Protein AF-A0A948X6M8-F1 (afdb_monomer_lite)

pLDDT: mean 88.73, std 13.34, range [37.22, 98.38]

Secondary structure (DSSP, 8-state):
-----EEEEEEEETTS-EEEEEES-HHHHHHHHHTT-S-HHHHHS-EEEEEEEEEEESHHHHHHHHHHHHTS-HHHHHHHHHHHHHHTT--SS--HHHHHHHHHHHHT--HHHHHHHHHHHHHHHHHHHHHT--EEETTTEEEEEEEE--EEEE-TTT--EEEE--EEEEEEEE-HHHHHHHHTPPP----

Structure (mmCIF, N/CA/C/O backbone):
data_AF-A0A948X6M8-F1
#
_entry.id   AF-A0A948X6M8-F1
#
loop_
_atom_site.group_PDB
_atom_site.id
_atom_site.type_symbol
_atom_site.label_atom_id
_atom_site.label_alt_id
_atom_site.label_comp_id
_atom_site.label_asym_id
_atom_site.label_entity_id
_atom_site.label_seq_id
_atom_site.pdbx_PDB_ins_code
_atom_site.Cartn_x
_atom_site.Cartn_y
_atom_site.Cartn_z
_atom_site.occupancy
_atom_site.B_iso_or_equiv
_atom_site.auth_seq_id
_atom_site.auth_comp_id
_atom_site.auth_asym_id
_atom_site.auth_atom_id
_atom_site.pdbx_PDB_model_num
ATOM 1 N N . MET A 1 1 ? 23.988 -3.867 4.978 1.00 42.56 1 MET A N 1
ATOM 2 C CA . MET A 1 1 ? 23.866 -5.126 4.206 1.00 42.56 1 MET A CA 1
ATOM 3 C C . MET A 1 1 ? 23.608 -4.734 2.760 1.00 42.56 1 MET A C 1
ATOM 5 O O . MET A 1 1 ? 22.656 -4.005 2.521 1.00 42.56 1 MET A O 1
ATOM 9 N N . SER A 1 2 ? 24.482 -5.097 1.822 1.00 49.69 2 SER A N 1
ATOM 10 C CA . SER A 1 2 ? 24.316 -4.761 0.403 1.00 49.69 2 SER A CA 1
ATOM 11 C C . SER A 1 2 ? 23.114 -5.511 -0.179 1.00 49.69 2 SER A C 1
ATOM 13 O O . SER A 1 2 ? 23.024 -6.735 -0.089 1.00 49.69 2 SER A O 1
ATOM 15 N N . HIS A 1 3 ? 22.156 -4.782 -0.753 1.00 72.56 3 HIS A N 1
ATOM 16 C CA . HIS A 1 3 ? 21.041 -5.393 -1.470 1.00 72.56 3 HIS A CA 1
ATOM 17 C C . HIS A 1 3 ? 21.562 -5.967 -2.793 1.00 72.56 3 HIS A C 1
ATOM 19 O O . HIS A 1 3 ? 21.984 -5.222 -3.674 1.00 72.56 3 HIS A O 1
ATOM 25 N N . VAL A 1 4 ? 21.561 -7.295 -2.928 1.00 85.12 4 VAL A N 1
ATOM 26 C CA . VAL A 1 4 ? 21.944 -7.961 -4.180 1.00 85.12 4 VAL A CA 1
ATOM 27 C C . VAL A 1 4 ? 20.802 -7.815 -5.182 1.00 85.12 4 VAL A C 1
ATOM 29 O O . VAL A 1 4 ? 19.710 -8.339 -4.956 1.00 85.12 4 VAL A O 1
ATOM 32 N N . LEU A 1 5 ? 21.060 -7.105 -6.280 1.00 90.31 5 LEU A N 1
ATOM 33 C CA . LEU A 1 5 ? 20.103 -6.882 -7.359 1.00 90.31 5 LEU A CA 1
ATOM 34 C C . LEU A 1 5 ? 19.948 -8.147 -8.216 1.00 90.31 5 LEU A C 1
ATOM 36 O O . LEU A 1 5 ? 20.930 -8.723 -8.685 1.00 90.31 5 LEU A O 1
ATOM 40 N N . TRP A 1 6 ? 18.708 -8.575 -8.424 1.00 93.44 6 TRP A N 1
ATOM 41 C CA . TRP A 1 6 ? 18.357 -9.682 -9.305 1.00 93.44 6 TRP A CA 1
ATOM 42 C C . TRP A 1 6 ? 17.912 -9.172 -10.670 1.00 93.44 6 TRP A C 1
ATOM 44 O O . TRP A 1 6 ? 17.319 -8.101 -10.797 1.00 93.44 6 TRP A O 1
ATOM 54 N N . TYR A 1 7 ? 18.163 -9.989 -11.684 1.00 94.31 7 TYR A N 1
ATOM 55 C CA . TYR A 1 7 ? 17.817 -9.760 -13.075 1.00 94.31 7 TYR A CA 1
ATOM 56 C C . TYR A 1 7 ? 16.904 -10.870 -13.573 1.00 94.31 7 TYR A C 1
ATOM 58 O O . TYR A 1 7 ? 17.103 -12.044 -13.254 1.00 94.31 7 TYR A O 1
ATOM 66 N N . LEU A 1 8 ? 15.948 -10.493 -14.412 1.00 95.12 8 LEU A N 1
ATOM 67 C CA . LEU A 1 8 ? 15.248 -11.396 -15.313 1.00 95.12 8 LEU A CA 1
ATOM 68 C C . LEU A 1 8 ? 15.934 -11.338 -16.683 1.00 95.12 8 LEU A C 1
ATOM 70 O O . LEU A 1 8 ? 16.300 -10.257 -17.139 1.00 95.12 8 LEU A O 1
ATOM 74 N N . TYR A 1 9 ? 16.077 -12.478 -17.355 1.00 95.00 9 TYR A N 1
ATOM 75 C CA . TYR A 1 9 ? 16.595 -12.553 -18.719 1.00 95.00 9 TYR A CA 1
ATOM 76 C C . TYR A 1 9 ? 15.807 -13.539 -19.590 1.00 95.00 9 TYR A C 1
ATOM 78 O O . TYR A 1 9 ? 15.193 -14.494 -19.099 1.00 95.00 9 TYR A O 1
ATOM 86 N N . LEU A 1 10 ? 15.838 -13.292 -20.898 1.00 95.56 10 LEU A N 1
ATOM 87 C CA . LEU A 1 10 ? 15.265 -14.133 -21.940 1.00 95.56 10 LEU A CA 1
ATOM 88 C C . LEU A 1 10 ? 16.358 -14.596 -22.896 1.00 95.56 10 LEU A C 1
ATOM 90 O O . LEU A 1 10 ? 17.133 -13.778 -23.389 1.00 95.56 10 LEU A O 1
ATOM 94 N N . LEU A 1 11 ? 16.374 -15.894 -23.184 1.00 95.44 11 LEU A N 1
ATOM 95 C CA . LEU A 1 11 ? 17.222 -16.477 -24.218 1.00 95.44 11 LEU A CA 1
ATOM 96 C C . LEU A 1 11 ? 16.356 -17.012 -25.352 1.00 95.44 11 LEU A C 1
ATOM 98 O O . LEU A 1 11 ? 15.343 -17.660 -25.089 1.00 95.44 11 LEU A O 1
ATOM 102 N N . GLU A 1 12 ? 16.774 -16.770 -26.585 1.00 94.75 12 GLU A N 1
ATOM 103 C CA . GLU A 1 12 ? 16.247 -17.460 -27.756 1.00 94.75 12 GLU A CA 1
ATOM 104 C C . GLU A 1 12 ? 17.042 -18.741 -27.987 1.00 94.75 12 GLU A C 1
ATOM 106 O O . GLU A 1 12 ? 18.274 -18.717 -28.021 1.00 94.75 12 GLU A O 1
ATOM 111 N N . CYS A 1 13 ? 16.332 -19.859 -28.091 1.00 94.44 13 CYS A N 1
ATOM 112 C CA . CYS A 1 13 ? 16.897 -21.183 -28.305 1.00 94.44 13 CYS A CA 1
ATOM 113 C C . CYS A 1 13 ? 16.858 -21.572 -29.789 1.00 94.44 13 CYS A C 1
ATOM 115 O O . CYS A 1 13 ? 16.138 -20.973 -30.584 1.00 94.44 13 CYS A O 1
ATOM 117 N N . SER A 1 14 ? 17.625 -22.597 -30.158 1.00 92.69 14 SER A N 1
ATOM 118 C CA . SER A 1 14 ? 17.778 -23.078 -31.537 1.00 92.69 14 SER A CA 1
ATOM 119 C C . SER A 1 14 ? 16.484 -23.550 -32.209 1.00 92.69 14 SER A C 1
ATOM 121 O O . SER A 1 14 ? 16.396 -23.549 -33.430 1.00 92.69 14 SER A O 1
ATOM 123 N N . ASP A 1 15 ? 15.470 -23.918 -31.428 1.00 92.19 15 ASP A N 1
ATOM 124 C CA . ASP A 1 15 ? 14.122 -24.281 -31.882 1.00 92.19 15 ASP A CA 1
ATOM 125 C C . ASP A 1 15 ? 13.180 -23.064 -32.000 1.00 92.19 15 ASP A C 1
ATOM 127 O O . ASP A 1 15 ? 11.972 -23.202 -32.196 1.00 92.19 15 ASP A O 1
ATOM 131 N N . GLY A 1 16 ? 13.712 -21.854 -31.814 1.00 89.69 16 GLY A N 1
ATOM 132 C CA . GLY A 1 16 ? 12.951 -20.617 -31.739 1.00 89.69 16 GLY A CA 1
ATOM 133 C C . GLY A 1 16 ? 12.146 -20.471 -30.444 1.00 89.69 16 GLY A C 1
ATOM 134 O O . GLY A 1 16 ? 11.338 -19.546 -30.335 1.00 89.69 16 GLY A O 1
ATOM 135 N N . SER A 1 17 ? 12.296 -21.346 -29.448 1.00 92.38 17 SER A N 1
ATOM 136 C CA . SER A 1 17 ? 11.651 -21.151 -28.147 1.00 92.38 17 SER A CA 1
ATOM 137 C C . SER A 1 17 ? 12.312 -20.011 -27.360 1.00 92.38 17 SER A C 1
ATOM 139 O O . SER A 1 17 ? 13.440 -19.597 -27.631 1.00 92.38 17 SER A O 1
ATOM 141 N N . LEU A 1 18 ? 11.581 -19.467 -26.379 1.00 94.44 18 LEU A N 1
ATOM 142 C CA . LEU A 1 18 ? 12.115 -18.473 -25.448 1.00 94.44 18 LEU A CA 1
ATOM 143 C C . LEU A 1 18 ? 12.238 -19.076 -24.052 1.00 94.44 18 LEU A C 1
ATOM 145 O O . LEU A 1 18 ? 11.226 -19.334 -23.389 1.00 94.44 18 LEU A O 1
ATOM 149 N N . TYR A 1 19 ? 13.473 -19.219 -23.582 1.00 94.50 19 TYR A N 1
ATOM 150 C CA . TYR A 1 19 ? 13.763 -19.556 -22.198 1.00 94.50 19 TYR A CA 1
ATOM 151 C C . TYR A 1 19 ? 13.707 -18.300 -21.325 1.00 94.50 19 TYR A C 1
ATOM 153 O O . TYR A 1 19 ? 14.280 -17.267 -21.661 1.00 94.50 19 TYR A O 1
ATOM 161 N N . THR A 1 20 ? 13.041 -18.395 -20.175 1.00 95.56 20 THR A N 1
ATOM 162 C CA . THR A 1 20 ? 12.952 -17.318 -19.179 1.00 95.56 20 THR A CA 1
ATOM 163 C C . THR A 1 20 ? 13.641 -17.763 -17.901 1.00 95.56 20 THR A C 1
ATOM 165 O O . THR A 1 20 ? 13.307 -18.824 -17.371 1.00 95.56 20 THR A O 1
ATOM 168 N N . GLY A 1 21 ? 14.571 -16.953 -17.398 1.00 94.62 21 GLY A N 1
ATOM 169 C CA . GLY A 1 21 ? 15.265 -17.230 -16.147 1.00 94.62 21 GLY A CA 1
ATOM 170 C C . GLY A 1 21 ? 15.588 -15.974 -15.351 1.00 94.62 21 GLY A C 1
ATOM 171 O O . GLY A 1 21 ? 15.457 -14.851 -15.835 1.00 94.62 21 GLY A O 1
ATOM 172 N N . VAL A 1 22 ? 16.039 -16.191 -14.117 1.00 95.56 22 VAL A N 1
ATOM 173 C CA . VAL A 1 22 ? 16.499 -15.138 -13.208 1.00 95.56 22 VAL A CA 1
ATOM 174 C C . VAL A 1 22 ? 17.901 -15.435 -12.689 1.00 95.56 22 VAL A C 1
ATOM 176 O O . VAL A 1 22 ? 18.309 -16.595 -12.610 1.00 95.56 22 VAL A O 1
ATOM 179 N N . THR A 1 23 ? 18.668 -14.395 -12.381 1.00 95.69 23 THR A N 1
ATOM 180 C CA . THR A 1 23 ? 20.044 -14.502 -11.869 1.00 95.69 23 THR A CA 1
ATOM 181 C C . THR A 1 23 ? 20.477 -13.174 -11.255 1.00 95.69 23 THR A C 1
ATOM 183 O O . THR A 1 23 ? 19.909 -12.134 -11.560 1.00 95.69 23 THR A O 1
ATOM 186 N N . THR A 1 24 ? 21.501 -13.187 -10.412 1.00 95.12 24 THR A N 1
ATOM 187 C CA . THR A 1 24 ? 22.183 -11.967 -9.945 1.00 95.12 24 THR A CA 1
ATOM 188 C C . THR A 1 24 ? 23.272 -11.505 -10.915 1.00 95.12 24 THR A C 1
ATOM 190 O O . THR A 1 24 ? 23.744 -10.381 -10.825 1.00 95.12 24 THR A O 1
ATOM 193 N N . ASP A 1 25 ? 23.673 -12.377 -11.844 1.00 94.94 25 ASP A N 1
ATOM 194 C CA . ASP A 1 25 ? 24.698 -12.122 -12.856 1.00 94.94 25 ASP A CA 1
ATOM 195 C C . ASP A 1 25 ? 24.287 -12.797 -14.172 1.00 94.94 25 ASP A C 1
ATOM 197 O O . ASP A 1 25 ? 24.274 -14.033 -14.284 1.00 94.94 25 ASP A O 1
ATOM 201 N N . VAL A 1 26 ? 23.885 -11.976 -15.147 1.00 95.31 26 VAL A N 1
ATOM 202 C CA . VAL A 1 26 ? 23.419 -12.421 -16.469 1.00 95.31 26 VAL A CA 1
ATOM 203 C C . VAL A 1 26 ? 24.584 -12.924 -17.318 1.00 95.31 26 VAL A C 1
ATOM 205 O O . VAL A 1 26 ? 24.450 -13.960 -17.965 1.00 95.31 26 VAL A O 1
ATOM 208 N N . ALA A 1 27 ? 25.743 -12.265 -17.268 1.00 94.12 27 ALA A N 1
ATOM 209 C CA . ALA A 1 27 ? 26.909 -12.619 -18.074 1.00 94.12 27 ALA A CA 1
ATOM 210 C C . ALA A 1 27 ? 27.510 -13.967 -17.652 1.00 94.12 27 ALA A C 1
ATOM 212 O O . ALA A 1 27 ? 27.841 -14.806 -18.494 1.00 94.12 27 ALA A O 1
ATOM 213 N N . ARG A 1 28 ? 27.616 -14.222 -16.342 1.00 96.44 28 ARG A N 1
ATOM 214 C CA . ARG A 1 28 ? 27.974 -15.547 -15.819 1.00 96.44 28 ARG A CA 1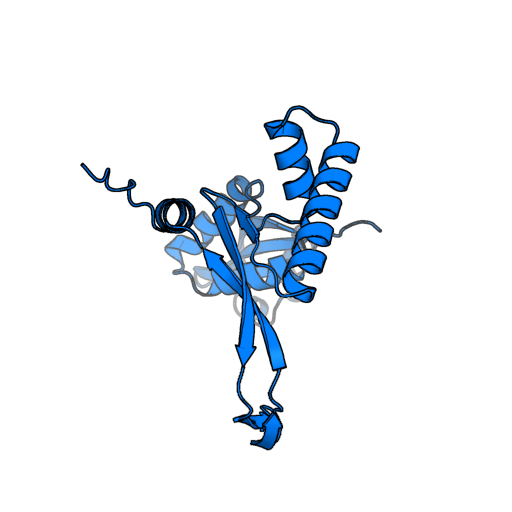
ATOM 215 C C . ARG A 1 28 ? 26.955 -16.590 -16.255 1.00 96.44 28 ARG A C 1
ATOM 217 O O . ARG A 1 28 ? 27.344 -17.635 -16.772 1.00 96.44 28 ARG A O 1
ATOM 224 N N . ARG A 1 29 ? 25.659 -16.307 -16.084 1.00 96.75 29 ARG A N 1
ATOM 225 C CA . ARG A 1 29 ? 24.616 -17.293 -16.384 1.00 96.75 29 ARG A CA 1
ATOM 226 C C . ARG A 1 29 ? 24.542 -17.629 -17.875 1.00 96.75 29 ARG A C 1
ATOM 228 O O . ARG A 1 29 ? 24.311 -18.782 -18.222 1.00 96.75 29 ARG A O 1
ATOM 235 N N . TRP A 1 30 ? 24.795 -16.656 -18.746 1.00 95.06 30 TRP A N 1
ATOM 236 C CA . TRP A 1 30 ? 24.931 -16.852 -20.188 1.00 95.06 30 TRP A CA 1
ATOM 237 C C . TRP A 1 30 ? 26.059 -17.838 -20.533 1.00 95.06 30 TRP A C 1
ATOM 239 O O . TRP A 1 30 ? 25.811 -18.831 -21.212 1.00 95.06 30 TRP A O 1
ATOM 249 N N . ARG A 1 31 ? 27.267 -17.652 -19.979 1.00 94.75 31 ARG A N 1
ATOM 250 C CA . ARG A 1 31 ? 28.403 -18.580 -20.174 1.00 94.75 31 ARG A CA 1
ATOM 251 C C . ARG A 1 31 ? 28.116 -19.999 -19.672 1.00 94.75 31 ARG A C 1
ATOM 253 O O . ARG A 1 31 ? 28.528 -20.980 -20.290 1.00 94.75 31 ARG A O 1
ATOM 260 N N . GLU A 1 32 ? 27.399 -20.128 -18.559 1.00 94.88 32 GLU A N 1
ATOM 261 C CA . GLU A 1 32 ? 26.972 -21.437 -18.047 1.00 94.88 32 GLU A CA 1
ATOM 262 C C . GLU A 1 32 ? 26.036 -22.152 -19.028 1.00 94.88 32 GLU A C 1
ATOM 264 O O . GLU A 1 32 ? 26.188 -23.351 -19.249 1.00 94.88 32 GLU A O 1
ATOM 269 N N . HIS A 1 33 ? 25.101 -21.432 -19.655 1.00 94.06 33 HIS A N 1
ATOM 270 C CA . HIS A 1 33 ? 24.250 -22.004 -20.700 1.00 94.06 33 HIS A CA 1
ATOM 271 C C . HIS A 1 33 ? 25.053 -22.438 -21.930 1.00 94.06 33 HIS A C 1
ATOM 273 O O . HIS A 1 33 ? 24.861 -23.562 -22.386 1.00 94.06 33 HIS A O 1
ATOM 279 N N . LEU A 1 34 ? 25.992 -21.612 -22.403 1.00 90.56 34 LEU A N 1
ATOM 280 C CA . LEU A 1 34 ? 26.843 -21.935 -23.558 1.00 90.56 34 LEU A CA 1
ATOM 281 C C . LEU A 1 34 ? 27.744 -23.157 -23.332 1.00 90.56 34 LEU A C 1
ATOM 283 O O . LEU A 1 34 ? 28.017 -23.907 -24.260 1.00 90.56 34 LEU A O 1
ATOM 287 N N . SER A 1 35 ? 28.182 -23.387 -22.094 1.00 92.06 35 SER A N 1
ATOM 288 C CA . SER A 1 35 ? 29.020 -24.539 -21.723 1.00 92.06 35 SER A CA 1
ATOM 289 C C . SER A 1 35 ? 28.226 -25.809 -21.387 1.00 92.06 35 SER A C 1
ATOM 291 O O . SER A 1 35 ? 28.794 -26.770 -20.868 1.00 92.06 35 SER A O 1
ATOM 293 N N . GLY A 1 36 ? 26.904 -25.820 -21.605 1.00 88.25 36 GLY A N 1
ATOM 294 C CA . GLY A 1 36 ? 26.044 -26.961 -21.276 1.00 88.25 36 GLY A CA 1
ATOM 295 C C . GLY A 1 36 ? 25.813 -27.166 -19.772 1.00 88.25 36 GLY A C 1
ATOM 296 O O . GLY A 1 36 ? 25.193 -28.147 -19.373 1.00 88.25 36 GLY A O 1
ATOM 297 N N . LYS A 1 37 ? 26.248 -26.231 -18.917 1.00 91.38 37 LYS A N 1
ATOM 298 C CA . LYS A 1 37 ? 25.999 -26.210 -17.457 1.00 91.38 37 LYS A CA 1
ATOM 299 C C . LYS A 1 37 ? 24.770 -25.358 -17.090 1.00 91.38 37 LYS A C 1
ATOM 301 O O . LYS A 1 37 ? 24.546 -24.985 -15.936 1.00 91.38 37 LYS A O 1
ATOM 306 N N . GLY A 1 38 ? 23.971 -25.030 -18.102 1.00 89.00 38 GLY A N 1
ATOM 307 C CA . GLY A 1 38 ? 22.748 -24.248 -18.024 1.00 89.00 38 GLY A CA 1
ATOM 308 C C . GLY A 1 38 ? 21.584 -24.960 -17.336 1.00 89.00 38 GLY A C 1
ATOM 309 O O . GLY A 1 38 ? 21.725 -25.955 -16.625 1.00 89.00 38 GLY A O 1
ATOM 310 N N . ALA A 1 39 ? 20.381 -24.427 -17.533 1.00 90.25 39 ALA A N 1
ATOM 311 C CA . ALA A 1 39 ? 19.165 -25.095 -17.084 1.00 90.25 39 ALA A CA 1
ATOM 312 C C . ALA A 1 39 ? 18.976 -26.428 -17.828 1.00 90.25 39 ALA A C 1
ATOM 314 O O . ALA A 1 39 ? 19.428 -26.597 -18.956 1.00 90.25 39 ALA A O 1
ATOM 315 N N . ARG A 1 40 ? 18.256 -27.389 -17.229 1.00 93.19 40 ARG A N 1
ATOM 316 C CA . ARG A 1 40 ? 17.948 -28.664 -17.908 1.00 93.19 40 ARG A CA 1
ATOM 317 C C . ARG A 1 40 ? 17.317 -28.444 -19.286 1.00 93.19 40 ARG A C 1
ATOM 319 O O . ARG A 1 40 ? 17.696 -29.128 -20.221 1.00 93.19 40 ARG A O 1
ATOM 326 N N . TYR A 1 41 ? 16.408 -27.476 -19.398 1.00 90.69 41 TYR A N 1
ATOM 327 C CA . TYR A 1 41 ? 15.747 -27.148 -20.661 1.00 90.69 41 TYR A CA 1
ATOM 328 C C . TYR A 1 41 ? 16.736 -26.703 -21.746 1.00 90.69 41 TYR A C 1
ATOM 330 O O . TYR A 1 41 ? 16.710 -27.237 -22.850 1.00 90.69 41 TYR A O 1
ATOM 338 N N . THR A 1 42 ? 17.643 -25.780 -21.414 1.00 91.00 42 THR A N 1
ATOM 339 C CA . THR A 1 42 ? 18.588 -25.187 -22.370 1.00 91.00 42 THR A CA 1
ATOM 340 C C . THR A 1 42 ? 19.721 -26.129 -22.770 1.00 91.00 42 THR A C 1
ATOM 342 O O . THR A 1 42 ? 20.340 -25.925 -23.805 1.00 91.00 42 THR A O 1
ATOM 345 N N . ARG A 1 43 ? 19.968 -27.198 -22.002 1.00 90.44 43 ARG A N 1
ATOM 346 C CA . ARG A 1 43 ? 20.885 -28.272 -22.417 1.00 90.44 43 ARG A CA 1
ATOM 347 C C . ARG A 1 43 ? 20.382 -29.037 -23.644 1.00 90.44 43 ARG A C 1
ATOM 349 O O . ARG A 1 43 ? 21.196 -29.463 -24.449 1.00 90.44 43 ARG A O 1
ATOM 356 N N . SER A 1 44 ? 19.066 -29.203 -23.778 1.00 90.25 44 SER A N 1
ATOM 357 C CA . SER A 1 44 ? 18.439 -29.859 -24.938 1.00 90.25 44 SER A CA 1
ATOM 358 C C . SER A 1 44 ? 17.953 -28.867 -26.001 1.00 90.25 44 SER A C 1
ATOM 360 O O . SER A 1 44 ? 17.710 -29.269 -27.130 1.00 90.25 44 SER A O 1
ATOM 362 N N . HIS A 1 45 ? 17.826 -27.584 -25.648 1.00 90.06 45 HIS A N 1
ATOM 363 C CA . HIS A 1 45 ? 17.386 -26.498 -26.529 1.00 90.06 45 HIS A CA 1
ATOM 364 C C . HIS A 1 45 ? 18.421 -25.377 -26.453 1.00 90.06 45 HIS A C 1
ATOM 366 O O . HIS A 1 45 ? 18.311 -24.462 -25.630 1.00 90.06 45 HIS A O 1
ATOM 372 N N . MET A 1 46 ? 19.480 -25.511 -27.252 1.00 90.81 46 MET A N 1
ATOM 373 C CA . MET A 1 46 ? 20.682 -24.691 -27.142 1.00 90.81 46 MET A CA 1
ATOM 374 C C . MET A 1 46 ? 20.351 -23.200 -27.304 1.00 90.81 46 MET A C 1
ATOM 376 O O . MET A 1 46 ? 19.778 -22.817 -28.324 1.00 90.81 46 MET A O 1
ATOM 380 N N . PRO A 1 47 ? 20.699 -22.342 -26.330 1.00 93.88 47 PRO A N 1
ATOM 381 C CA . PRO A 1 47 ? 20.540 -20.903 -26.476 1.00 93.88 47 PRO A CA 1
ATOM 382 C C . PRO A 1 47 ? 21.464 -20.334 -27.551 1.00 93.88 47 PRO A C 1
ATOM 384 O O . PRO A 1 47 ? 22.663 -20.599 -27.534 1.00 93.88 47 PRO A O 1
ATOM 387 N N . LEU A 1 48 ? 20.904 -19.517 -28.438 1.00 93.00 48 LEU A N 1
ATOM 388 C CA . LEU A 1 48 ? 21.622 -18.802 -29.492 1.00 93.00 48 LEU A CA 1
ATOM 389 C C . LEU A 1 48 ? 21.889 -17.350 -29.096 1.00 93.00 48 LEU A C 1
ATOM 391 O O . LEU A 1 48 ? 23.015 -16.874 -29.216 1.00 93.00 48 LEU A O 1
ATOM 395 N N . HIS A 1 49 ? 20.877 -16.664 -28.553 1.00 92.88 49 HIS A N 1
ATOM 396 C CA . HIS A 1 49 ? 20.962 -15.236 -28.242 1.00 92.88 49 HIS A CA 1
ATOM 397 C C . HIS A 1 49 ? 20.374 -14.899 -26.870 1.00 92.88 49 HIS A C 1
ATOM 399 O O . HIS A 1 49 ? 19.318 -15.403 -26.484 1.00 92.88 49 HIS A O 1
ATOM 405 N N . LEU A 1 50 ? 21.020 -13.974 -26.157 1.00 93.25 50 LEU A N 1
ATOM 406 C CA . LEU A 1 50 ? 20.400 -13.225 -25.064 1.00 93.25 50 LEU A CA 1
ATOM 407 C C . LEU A 1 50 ? 19.559 -12.098 -25.675 1.00 93.25 50 LEU A C 1
ATOM 409 O O . LEU A 1 50 ? 20.102 -11.088 -26.111 1.00 93.25 50 LEU A O 1
ATOM 413 N N . VAL A 1 51 ? 18.237 -12.272 -25.716 1.00 93.44 51 VAL A N 1
ATOM 414 C CA . VAL A 1 51 ? 17.335 -11.348 -26.432 1.00 93.44 51 VAL A CA 1
ATOM 415 C C . VAL A 1 51 ? 16.801 -10.209 -25.564 1.00 93.44 51 VAL A C 1
ATOM 417 O O . VAL A 1 51 ? 16.405 -9.168 -26.082 1.00 93.44 51 VAL A O 1
ATOM 420 N N . ALA A 1 52 ? 16.773 -10.385 -24.240 1.00 91.00 52 ALA A N 1
ATOM 421 C CA . ALA A 1 52 ? 16.429 -9.318 -23.304 1.00 91.00 52 ALA A CA 1
ATOM 422 C C . ALA A 1 52 ? 16.937 -9.624 -21.890 1.00 91.00 52 ALA A C 1
ATOM 424 O O . ALA A 1 52 ? 16.965 -10.781 -21.466 1.00 91.00 52 ALA A O 1
ATOM 425 N N . SER A 1 53 ? 17.247 -8.582 -21.122 1.00 93.00 53 SER A N 1
ATOM 426 C CA . SER A 1 53 ? 17.436 -8.668 -19.673 1.00 93.00 53 SER A CA 1
ATOM 427 C C . SER A 1 53 ? 17.028 -7.369 -18.990 1.00 93.00 53 SER A C 1
ATOM 429 O O . SER A 1 53 ? 17.196 -6.300 -19.571 1.00 93.00 53 SER A O 1
ATOM 431 N N . SER A 1 54 ? 16.524 -7.450 -17.761 1.00 91.00 54 SER A N 1
ATOM 432 C CA . SER A 1 54 ? 16.122 -6.277 -16.981 1.00 91.00 54 SER A CA 1
ATOM 433 C C . SER A 1 54 ? 16.347 -6.498 -15.480 1.00 91.00 54 SER A C 1
ATOM 435 O O . SER A 1 54 ? 16.117 -7.618 -15.003 1.00 91.00 54 SER A O 1
ATOM 437 N N . PRO A 1 55 ? 16.810 -5.480 -14.726 1.00 90.62 55 PRO A N 1
ATOM 438 C CA . PRO A 1 55 ? 16.855 -5.548 -13.270 1.00 90.62 55 PRO A CA 1
ATOM 439 C C . PRO A 1 55 ? 15.431 -5.583 -12.699 1.00 90.62 55 PRO A C 1
ATOM 441 O O . PRO A 1 55 ? 14.550 -4.860 -13.151 1.00 90.62 55 PRO A O 1
ATOM 444 N N . VAL A 1 56 ? 15.202 -6.432 -11.699 1.00 87.44 56 VAL A N 1
ATOM 445 C CA . VAL A 1 56 ? 13.866 -6.687 -11.124 1.00 87.44 56 VAL A CA 1
ATOM 446 C C . VAL A 1 56 ? 13.824 -6.548 -9.602 1.00 87.44 56 VAL A C 1
ATOM 448 O O . VAL A 1 56 ? 12.790 -6.806 -9.001 1.00 87.44 56 VAL A O 1
ATOM 451 N N . GLY A 1 57 ? 14.918 -6.121 -8.965 1.00 87.25 57 GLY A N 1
ATOM 452 C CA . GLY A 1 57 ? 14.956 -5.873 -7.522 1.00 87.25 57 GLY A CA 1
ATOM 453 C C . GLY A 1 57 ? 15.420 -7.092 -6.727 1.00 87.25 57 GLY A C 1
ATOM 454 O O . GLY A 1 57 ? 16.540 -7.568 -6.913 1.00 87.25 57 GLY A O 1
ATOM 455 N N . SER A 1 58 ? 14.594 -7.577 -5.798 1.00 88.38 58 SER A N 1
ATOM 456 C CA . SER A 1 58 ? 14.952 -8.695 -4.920 1.00 88.38 58 SER A CA 1
ATOM 457 C C . SER A 1 58 ? 14.755 -10.063 -5.585 1.00 88.38 58 SER A C 1
ATOM 459 O O . SER A 1 58 ? 14.111 -10.198 -6.626 1.00 88.38 58 SER A O 1
ATOM 461 N N . ARG A 1 59 ? 15.239 -11.129 -4.932 1.00 88.12 59 ARG A N 1
ATOM 462 C CA . ARG A 1 59 ? 14.976 -12.515 -5.359 1.00 88.12 59 ARG A CA 1
ATOM 463 C C . ARG A 1 59 ? 13.478 -12.808 -5.474 1.00 88.12 59 ARG A C 1
ATOM 465 O O . ARG A 1 59 ? 13.050 -13.466 -6.417 1.00 88.12 59 ARG A O 1
ATOM 472 N N . SER A 1 60 ? 12.687 -12.343 -4.508 1.00 82.88 60 SER A N 1
ATOM 473 C CA . SER A 1 60 ? 11.238 -12.564 -4.488 1.00 82.88 60 SER A CA 1
ATOM 474 C C . SER A 1 60 ? 10.549 -11.849 -5.646 1.00 82.88 60 SER A C 1
ATOM 476 O O . SER A 1 60 ? 9.646 -12.414 -6.259 1.00 82.88 60 SER A O 1
ATOM 478 N N . ASP A 1 61 ? 11.001 -10.641 -5.982 1.00 83.31 61 ASP A N 1
ATOM 479 C CA . ASP A 1 61 ? 10.482 -9.882 -7.122 1.00 83.31 61 ASP A CA 1
ATOM 480 C C . ASP A 1 61 ? 10.833 -10.582 -8.434 1.00 83.31 61 ASP A C 1
ATOM 482 O O . ASP A 1 61 ? 9.954 -10.806 -9.265 1.00 83.31 61 ASP A O 1
ATOM 486 N N . ALA A 1 62 ? 12.075 -11.060 -8.560 1.00 89.38 62 ALA A N 1
ATOM 487 C CA . ALA A 1 62 ? 12.522 -11.829 -9.713 1.00 89.38 62 ALA A CA 1
ATOM 488 C C . ALA A 1 62 ? 11.648 -13.064 -9.964 1.00 89.38 62 ALA A C 1
ATOM 490 O O . ALA A 1 62 ? 11.208 -13.279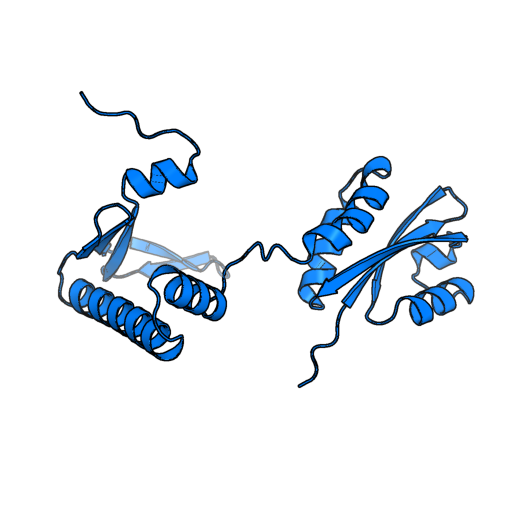 -11.090 1.00 89.38 62 ALA A O 1
ATOM 491 N N . LEU A 1 63 ? 11.323 -13.834 -8.920 1.00 87.81 63 LEU A N 1
ATOM 492 C CA . LEU A 1 63 ? 10.455 -15.010 -9.044 1.00 87.81 63 LEU A CA 1
ATOM 493 C C . LEU A 1 63 ? 9.018 -14.644 -9.452 1.00 87.81 63 LEU A C 1
ATOM 495 O O . LEU A 1 63 ? 8.418 -15.337 -10.276 1.00 87.81 63 LEU A O 1
ATOM 499 N N . ARG A 1 64 ? 8.452 -13.552 -8.915 1.00 85.88 64 ARG A N 1
ATOM 500 C CA . ARG A 1 64 ? 7.107 -13.087 -9.307 1.00 85.88 64 ARG A CA 1
ATOM 501 C C . ARG A 1 64 ? 7.075 -12.648 -10.768 1.00 85.88 64 ARG A C 1
ATOM 503 O O . ARG A 1 64 ? 6.177 -13.054 -11.507 1.00 85.88 64 ARG A O 1
ATOM 510 N N . VAL A 1 65 ? 8.060 -11.855 -11.184 1.00 87.12 65 VAL A N 1
ATOM 511 C CA . VAL A 1 65 ? 8.171 -11.369 -12.562 1.00 87.12 65 VAL A CA 1
ATOM 512 C C . VAL A 1 65 ? 8.425 -12.535 -13.520 1.00 87.12 65 VAL A C 1
ATOM 514 O O . VAL A 1 65 ? 7.770 -12.619 -14.554 1.00 87.12 65 VAL A O 1
ATOM 517 N N . GLU A 1 66 ? 9.293 -13.487 -13.167 1.00 93.12 66 GLU A N 1
ATOM 518 C CA . GLU A 1 66 ? 9.543 -14.688 -13.971 1.00 93.12 66 GLU A CA 1
ATOM 519 C C . GLU A 1 66 ? 8.250 -15.469 -14.238 1.00 93.12 66 GLU A C 1
ATOM 521 O O . GLU A 1 66 ? 7.978 -15.843 -15.381 1.00 93.12 66 GLU A O 1
ATOM 526 N N . LEU A 1 67 ? 7.422 -15.678 -13.209 1.00 88.75 67 LEU A N 1
ATOM 527 C CA . LEU A 1 67 ? 6.125 -16.342 -13.354 1.00 88.75 67 LEU A CA 1
ATOM 528 C C . LEU A 1 67 ? 5.166 -15.555 -14.253 1.00 88.75 67 LEU A C 1
ATOM 530 O O . LEU A 1 67 ? 4.490 -16.156 -15.090 1.00 88.75 67 LEU A O 1
ATOM 534 N N . ALA A 1 68 ? 5.109 -14.230 -14.106 1.00 90.12 68 ALA A N 1
ATOM 535 C CA . ALA A 1 68 ? 4.273 -13.378 -14.946 1.00 90.12 68 ALA A CA 1
ATOM 536 C C . ALA A 1 68 ? 4.701 -13.454 -16.421 1.00 90.12 68 ALA A C 1
ATOM 538 O O . ALA A 1 68 ? 3.870 -13.708 -17.291 1.00 90.12 68 ALA A O 1
ATOM 539 N N . ILE A 1 69 ? 6.002 -13.336 -16.701 1.00 93.38 69 ILE A N 1
ATOM 540 C CA . ILE A 1 69 ? 6.557 -13.397 -18.060 1.00 93.38 69 ILE A CA 1
ATOM 541 C C . ILE A 1 69 ? 6.364 -14.782 -18.684 1.00 93.38 69 ILE A C 1
ATOM 543 O O . ILE A 1 69 ? 6.020 -14.879 -19.862 1.00 93.38 69 ILE A O 1
ATOM 547 N N . LYS A 1 70 ? 6.504 -15.869 -17.911 1.00 91.38 70 LYS A N 1
ATOM 548 C CA . LYS A 1 70 ? 6.255 -17.236 -18.404 1.00 91.38 70 LYS A CA 1
ATOM 549 C C . LYS A 1 70 ? 4.818 -17.446 -18.886 1.00 91.38 70 LYS A C 1
ATOM 551 O O . LYS A 1 70 ? 4.626 -18.237 -19.806 1.00 91.38 70 LYS A O 1
ATOM 556 N N . ARG A 1 71 ? 3.845 -16.725 -18.315 1.00 92.31 71 ARG A N 1
ATOM 557 C CA . ARG A 1 71 ? 2.417 -16.786 -18.684 1.00 92.31 71 ARG A CA 1
ATOM 558 C C . ARG A 1 71 ? 2.053 -15.946 -19.911 1.00 92.31 71 ARG A C 1
ATOM 560 O O . ARG A 1 71 ? 0.943 -16.082 -20.417 1.00 92.31 71 ARG A O 1
ATOM 567 N N . LEU A 1 72 ? 2.945 -15.079 -20.388 1.00 90.69 72 LEU A N 1
ATOM 568 C CA . LEU A 1 72 ? 2.675 -14.257 -21.565 1.00 90.69 72 LEU A CA 1
ATOM 569 C C . LEU A 1 72 ? 2.842 -15.052 -22.871 1.00 90.69 72 LEU A C 1
ATOM 571 O O . LEU A 1 72 ? 3.713 -15.926 -22.956 1.00 90.69 72 LEU A O 1
ATOM 575 N N . PRO A 1 73 ? 2.091 -14.694 -23.931 1.00 90.69 73 PRO A N 1
ATOM 576 C CA . PRO A 1 73 ? 2.379 -15.156 -25.285 1.00 90.69 73 PRO A CA 1
ATOM 577 C C . PRO A 1 73 ? 3.813 -14.804 -25.699 1.00 90.69 73 PRO A C 1
ATOM 579 O O . PRO A 1 73 ? 4.305 -13.731 -25.343 1.00 90.69 73 PRO A O 1
ATOM 582 N N . LYS A 1 74 ? 4.469 -15.666 -26.495 1.00 85.31 74 LYS A N 1
ATOM 583 C CA . LYS A 1 74 ? 5.855 -15.465 -26.978 1.00 85.31 74 LYS A CA 1
ATOM 584 C C . LYS A 1 74 ? 6.068 -14.055 -27.547 1.00 85.31 74 LYS A C 1
ATOM 586 O O . LYS A 1 74 ? 7.040 -13.399 -27.185 1.00 85.31 74 LYS A O 1
ATOM 591 N N . THR A 1 75 ? 5.113 -13.573 -28.344 1.00 86.38 75 THR A N 1
ATOM 592 C CA . THR A 1 75 ? 5.123 -12.249 -28.994 1.00 86.38 75 THR A CA 1
ATOM 593 C C . THR A 1 75 ? 5.192 -11.076 -28.019 1.00 86.38 75 THR A C 1
ATOM 595 O O . THR A 1 75 ? 5.676 -10.013 -28.384 1.00 86.38 75 THR A O 1
ATOM 598 N N . LYS A 1 76 ? 4.742 -11.256 -26.772 1.00 91.31 76 LYS A N 1
ATOM 599 C CA . LYS A 1 76 ? 4.730 -10.203 -25.749 1.00 91.31 76 LYS A CA 1
ATOM 600 C C . LYS A 1 76 ? 5.894 -10.298 -24.765 1.00 91.31 76 LYS A C 1
ATOM 602 O O . LYS A 1 76 ? 6.139 -9.332 -24.051 1.00 91.31 76 LYS A O 1
ATOM 607 N N . LYS A 1 77 ? 6.613 -11.428 -24.703 1.00 91.12 77 LYS A N 1
ATOM 608 C CA . LYS A 1 77 ? 7.672 -11.651 -23.702 1.00 91.12 77 LYS A CA 1
ATOM 609 C C . LYS A 1 77 ? 8.829 -10.666 -23.856 1.00 91.12 77 LYS A C 1
ATOM 611 O O . LYS A 1 77 ? 9.200 -10.032 -22.876 1.00 91.12 77 LYS A O 1
ATOM 616 N N . ILE A 1 78 ? 9.371 -10.522 -25.066 1.00 87.62 78 ILE A N 1
ATOM 617 C CA . ILE A 1 78 ? 10.541 -9.665 -25.327 1.00 87.62 78 ILE A CA 1
ATOM 618 C C . ILE A 1 78 ? 10.211 -8.207 -24.992 1.00 87.62 78 ILE A C 1
ATOM 620 O O . ILE A 1 78 ? 10.887 -7.609 -24.156 1.00 87.62 78 ILE A O 1
ATOM 624 N N . SER A 1 79 ? 9.115 -7.679 -25.548 1.00 87.94 79 SER A N 1
ATOM 625 C CA . SER A 1 79 ? 8.673 -6.308 -25.285 1.00 87.94 79 SER A CA 1
ATOM 626 C C . SER A 1 79 ? 8.373 -6.076 -23.805 1.00 87.94 79 SER A C 1
ATOM 628 O O . SER A 1 79 ? 8.804 -5.070 -23.260 1.00 87.94 79 SER A O 1
ATOM 630 N N . ALA A 1 80 ? 7.712 -7.019 -23.120 1.00 86.88 80 ALA A N 1
ATOM 631 C CA . ALA A 1 80 ? 7.439 -6.891 -21.690 1.00 86.88 80 ALA A CA 1
ATOM 632 C C . ALA A 1 80 ? 8.730 -6.781 -20.867 1.00 86.88 80 ALA A C 1
ATOM 634 O O . ALA A 1 80 ? 8.826 -5.897 -20.022 1.00 86.88 80 ALA A O 1
ATOM 635 N N . VAL A 1 81 ? 9.739 -7.619 -21.137 1.00 84.44 81 VAL A N 1
ATOM 636 C CA . VAL A 1 81 ? 11.025 -7.570 -20.419 1.00 84.44 81 VAL A CA 1
ATOM 637 C C . VAL A 1 81 ? 11.812 -6.300 -20.735 1.00 84.44 81 VAL A C 1
ATOM 639 O O . VAL A 1 81 ? 12.387 -5.703 -19.831 1.00 84.44 81 VAL A O 1
ATOM 642 N N . GLN A 1 82 ? 11.802 -5.838 -21.984 1.00 83.00 82 GLN A N 1
ATOM 643 C CA . GLN A 1 82 ? 12.424 -4.565 -22.363 1.00 83.00 82 GLN A CA 1
ATOM 644 C C . GLN A 1 82 ? 11.715 -3.364 -21.711 1.00 83.00 82 GLN A C 1
ATOM 646 O O . GLN A 1 82 ? 12.362 -2.414 -21.270 1.00 83.00 82 GLN A O 1
ATOM 651 N N . SER A 1 83 ? 10.386 -3.414 -21.570 1.00 80.19 83 SER A N 1
ATOM 652 C CA . SER A 1 83 ? 9.601 -2.373 -20.898 1.00 80.19 83 SER A CA 1
ATOM 653 C C . SER A 1 83 ? 9.794 -2.333 -19.379 1.00 80.19 83 SER A C 1
ATOM 655 O O . SER A 1 83 ? 9.524 -1.289 -18.783 1.00 80.19 83 SER A O 1
ATOM 657 N N . LEU A 1 84 ? 10.300 -3.399 -18.742 1.00 73.19 84 LEU A N 1
ATOM 658 C CA . LEU A 1 84 ? 10.629 -3.388 -17.308 1.00 73.19 84 LEU A CA 1
ATOM 659 C C . LEU A 1 84 ? 11.731 -2.366 -16.974 1.00 73.19 84 LEU A C 1
ATOM 661 O O . LEU A 1 84 ? 11.691 -1.768 -15.903 1.00 73.19 84 LEU A O 1
ATOM 665 N N . ILE A 1 85 ? 12.630 -2.063 -17.923 1.00 57.25 85 ILE A N 1
ATOM 666 C CA . ILE A 1 85 ? 13.650 -1.004 -17.784 1.00 57.25 85 ILE A CA 1
ATOM 667 C C . ILE A 1 85 ? 12.988 0.369 -17.559 1.00 57.25 85 ILE A C 1
ATOM 669 O O . ILE A 1 85 ? 13.461 1.160 -16.749 1.00 57.25 85 ILE A O 1
ATOM 673 N N . HIS A 1 86 ? 11.846 0.620 -18.209 1.00 44.69 86 HIS A N 1
ATOM 674 C CA . HIS A 1 86 ? 11.097 1.878 -18.106 1.00 44.69 86 HIS A CA 1
ATOM 675 C C . HIS A 1 86 ? 10.115 1.913 -16.921 1.00 44.69 86 HIS A C 1
ATOM 677 O O . HIS A 1 86 ? 9.683 2.987 -16.511 1.00 44.69 86 HIS A O 1
ATOM 683 N N . HIS A 1 87 ? 9.765 0.753 -16.355 1.00 44.94 87 HIS A N 1
ATOM 684 C CA . HIS A 1 87 ? 8.849 0.638 -15.211 1.00 44.94 87 HIS A CA 1
ATOM 685 C C . HIS A 1 87 ? 9.566 0.498 -13.866 1.00 44.94 87 HIS A C 1
ATOM 687 O O . HIS A 1 87 ? 8.914 0.594 -12.830 1.00 44.94 87 HIS A O 1
ATOM 693 N N . SER A 1 88 ? 10.898 0.372 -13.848 1.00 42.22 88 SER A N 1
ATOM 694 C CA . SER A 1 88 ? 11.705 0.283 -12.622 1.00 42.22 88 SER A CA 1
ATOM 695 C C . SER A 1 88 ? 11.638 1.533 -11.714 1.00 42.22 88 SER A C 1
ATOM 697 O O . SER A 1 88 ? 12.307 1.567 -10.687 1.00 42.22 88 SER A O 1
ATOM 699 N N . HIS A 1 89 ? 10.847 2.552 -12.078 1.00 45.22 89 HIS A N 1
ATOM 700 C CA . HIS A 1 89 ? 10.537 3.744 -11.275 1.00 45.22 89 HIS A CA 1
ATOM 701 C C . HIS A 1 89 ? 9.076 3.827 -10.789 1.00 45.22 89 HIS A C 1
ATOM 703 O O . HIS A 1 89 ? 8.725 4.788 -10.106 1.00 45.22 89 HIS A O 1
ATOM 709 N N . ARG A 1 90 ? 8.203 2.857 -11.098 1.00 45.81 90 ARG A N 1
ATOM 710 C CA . ARG A 1 90 ? 6.871 2.789 -10.477 1.00 45.81 90 ARG A CA 1
ATOM 711 C C . ARG A 1 90 ? 6.834 1.673 -9.448 1.00 45.81 90 ARG A C 1
ATOM 713 O O . ARG A 1 90 ? 6.663 0.503 -9.768 1.00 45.81 90 ARG A O 1
ATOM 720 N N . ASN A 1 91 ? 7.006 2.076 -8.196 1.00 51.41 91 ASN A N 1
ATOM 721 C CA . ASN A 1 91 ? 6.723 1.245 -7.041 1.00 51.41 91 ASN A CA 1
ATOM 722 C C . ASN A 1 91 ? 5.202 1.020 -6.972 1.00 51.41 91 ASN A C 1
ATOM 724 O O . ASN A 1 91 ? 4.463 1.903 -6.541 1.00 51.41 91 ASN A O 1
ATOM 728 N N . ASP A 1 92 ? 4.717 -0.145 -7.409 1.00 54.12 92 ASP A N 1
ATOM 729 C CA . ASP A 1 92 ? 3.282 -0.491 -7.372 1.00 54.12 92 ASP A CA 1
ATOM 730 C C . ASP A 1 92 ? 2.746 -0.716 -5.939 1.00 54.12 92 ASP A C 1
ATOM 732 O O . ASP A 1 92 ? 1.562 -0.990 -5.735 1.00 54.12 92 ASP A O 1
ATOM 736 N N . THR A 1 93 ? 3.589 -0.561 -4.913 1.00 63.28 93 THR A N 1
ATOM 737 C CA . THR A 1 93 ? 3.186 -0.566 -3.503 1.00 63.28 93 THR A CA 1
ATOM 738 C C . THR A 1 93 ? 3.874 0.564 -2.745 1.00 63.28 93 THR A C 1
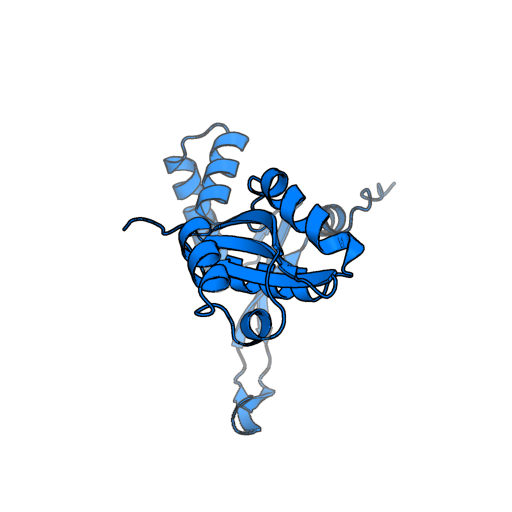ATOM 740 O O . THR A 1 93 ? 5.092 0.539 -2.601 1.00 63.28 93 THR A O 1
ATOM 743 N N . MET A 1 94 ? 3.099 1.511 -2.208 1.00 81.81 94 MET A N 1
ATOM 744 C CA . MET A 1 94 ? 3.619 2.522 -1.280 1.00 81.81 94 MET A CA 1
ATOM 745 C C . MET A 1 94 ? 3.922 1.888 0.078 1.00 81.81 94 MET A C 1
ATOM 747 O O . MET A 1 94 ? 3.023 1.362 0.739 1.00 81.81 94 MET A O 1
ATOM 751 N N . ASN A 1 95 ? 5.182 1.948 0.505 1.00 86.12 95 ASN A N 1
ATOM 752 C CA . ASN A 1 95 ? 5.589 1.542 1.854 1.00 86.12 95 ASN A CA 1
ATOM 753 C C . ASN A 1 95 ? 5.495 2.715 2.862 1.00 86.12 95 ASN A C 1
ATOM 755 O O . ASN A 1 95 ? 5.158 3.842 2.502 1.00 86.12 95 ASN A O 1
ATOM 759 N N . LYS A 1 96 ? 5.780 2.465 4.153 1.00 86.06 96 LYS A N 1
ATOM 760 C CA . LYS A 1 96 ? 5.694 3.501 5.209 1.00 86.06 96 LYS A CA 1
ATOM 761 C C . LYS A 1 96 ? 6.631 4.687 4.940 1.00 86.06 96 LYS A C 1
ATOM 763 O O . LYS A 1 96 ? 6.230 5.823 5.167 1.00 86.06 96 LYS A O 1
ATOM 768 N N . SER A 1 97 ? 7.854 4.427 4.478 1.00 88.31 97 SER A N 1
ATOM 769 C CA . SER A 1 97 ? 8.848 5.474 4.210 1.00 88.31 97 SER A CA 1
ATOM 770 C C . SER A 1 97 ? 8.378 6.382 3.078 1.00 88.31 97 SER A C 1
ATOM 772 O O . SER A 1 97 ? 8.362 7.597 3.218 1.00 88.31 97 SER A O 1
ATOM 774 N N . GLU A 1 98 ? 7.897 5.789 1.990 1.00 87.50 98 GLU A N 1
ATOM 775 C CA . GLU A 1 98 ? 7.360 6.520 0.840 1.00 87.50 98 GLU A CA 1
ATOM 776 C C . GLU A 1 98 ? 6.113 7.323 1.199 1.00 87.50 98 GLU A C 1
ATOM 778 O O . GLU A 1 98 ? 5.966 8.459 0.752 1.00 87.50 98 GLU A O 1
ATOM 783 N N . LEU A 1 99 ? 5.250 6.783 2.066 1.00 90.31 99 LEU A N 1
ATOM 784 C CA . LEU A 1 99 ? 4.119 7.530 2.604 1.00 90.31 99 LEU A CA 1
ATOM 785 C C . LEU A 1 99 ? 4.582 8.747 3.423 1.00 90.31 99 LEU A C 1
ATOM 787 O O . LEU A 1 99 ? 4.028 9.828 3.249 1.00 90.31 99 LEU A O 1
ATOM 791 N N . ILE A 1 100 ? 5.600 8.604 4.279 1.00 93.81 100 ILE A N 1
ATOM 792 C CA . ILE A 1 100 ? 6.166 9.723 5.057 1.00 93.81 100 ILE A CA 1
ATOM 793 C C . ILE A 1 100 ? 6.749 10.785 4.125 1.00 93.81 100 ILE A C 1
ATOM 795 O O . ILE A 1 100 ? 6.503 11.972 4.320 1.00 93.81 100 ILE A O 1
ATOM 799 N N . GLU A 1 101 ? 7.489 10.377 3.095 1.00 92.56 101 GLU A N 1
ATOM 800 C CA . GLU A 1 101 ? 8.042 11.312 2.117 1.00 92.56 101 GLU A CA 1
ATOM 801 C C . GLU A 1 101 ? 6.957 12.040 1.326 1.00 92.56 101 GLU A C 1
ATOM 803 O O . GLU A 1 101 ? 7.080 13.241 1.091 1.00 92.56 101 GLU A O 1
ATOM 808 N N . ALA A 1 102 ? 5.899 11.335 0.924 1.00 92.44 102 ALA A N 1
ATOM 809 C CA . ALA A 1 102 ? 4.763 11.936 0.243 1.00 92.44 102 ALA A CA 1
ATOM 810 C C . ALA A 1 102 ? 4.044 12.946 1.149 1.00 92.44 102 ALA A C 1
ATOM 812 O O . ALA A 1 102 ? 3.757 14.054 0.701 1.00 92.44 102 ALA A O 1
ATOM 813 N N . ILE A 1 103 ? 3.825 12.609 2.427 1.00 95.06 103 ILE A N 1
ATOM 814 C CA . ILE A 1 103 ? 3.242 13.523 3.420 1.00 95.06 103 ILE A CA 1
ATOM 815 C C . ILE A 1 103 ? 4.124 14.762 3.573 1.00 95.06 103 ILE A C 1
ATOM 817 O O . ILE A 1 103 ? 3.622 15.867 3.389 1.00 95.06 103 ILE A O 1
ATOM 821 N N . ALA A 1 104 ? 5.424 14.581 3.827 1.00 96.50 104 ALA A N 1
ATOM 822 C CA . ALA A 1 104 ? 6.389 15.666 4.000 1.00 96.50 104 ALA A CA 1
ATOM 823 C C . ALA A 1 104 ? 6.375 16.642 2.817 1.00 96.50 104 ALA A C 1
ATOM 825 O O . ALA A 1 104 ? 6.246 17.845 3.011 1.00 96.50 104 ALA A O 1
ATOM 826 N N . LYS A 1 105 ? 6.414 16.114 1.586 1.00 96.00 105 LYS A N 1
ATOM 827 C CA . LYS A 1 105 ? 6.348 16.918 0.357 1.00 96.00 105 LYS A CA 1
ATOM 828 C C . LYS A 1 105 ? 5.001 17.622 0.186 1.00 96.00 105 LYS A C 1
ATOM 830 O O . LYS A 1 105 ? 4.968 18.777 -0.210 1.00 96.00 105 LYS A O 1
ATOM 835 N N . SER A 1 106 ? 3.893 16.926 0.442 1.00 94.44 106 SER A N 1
ATOM 836 C CA . SER A 1 106 ? 2.543 17.465 0.210 1.00 94.44 106 SER A CA 1
ATOM 837 C C . SER A 1 106 ? 2.121 18.526 1.227 1.00 94.44 106 SER A C 1
ATOM 839 O O . SER A 1 106 ? 1.345 19.413 0.886 1.00 94.44 106 SER A O 1
ATOM 841 N N . ALA A 1 107 ? 2.613 18.416 2.462 1.00 95.38 107 ALA A N 1
ATOM 842 C CA . ALA A 1 107 ? 2.299 19.319 3.562 1.00 95.38 107 ALA A CA 1
ATOM 843 C C . ALA A 1 107 ? 3.392 20.371 3.809 1.00 95.38 107 ALA A C 1
ATOM 845 O O . ALA A 1 107 ? 3.228 21.181 4.713 1.00 95.38 107 ALA A O 1
ATOM 846 N N . ASP A 1 108 ? 4.481 20.337 3.034 1.00 96.50 108 ASP A N 1
ATOM 847 C CA . ASP A 1 108 ? 5.658 21.200 3.186 1.00 96.50 108 ASP A CA 1
ATOM 848 C C . ASP A 1 108 ? 6.229 21.195 4.619 1.00 96.50 108 ASP A C 1
ATOM 850 O O . ASP A 1 108 ? 6.423 22.221 5.265 1.00 96.50 108 ASP A O 1
ATOM 854 N N . ILE A 1 109 ? 6.457 19.989 5.149 1.00 97.50 109 ILE A N 1
ATOM 855 C CA . ILE A 1 109 ? 7.030 19.764 6.484 1.00 97.50 109 ILE A CA 1
ATOM 856 C C . ILE A 1 109 ? 8.244 18.843 6.410 1.00 97.50 109 ILE A C 1
ATOM 858 O O . ILE A 1 109 ? 8.454 18.113 5.438 1.00 97.50 109 ILE A O 1
ATOM 862 N N . THR A 1 110 ? 9.047 18.824 7.473 1.00 97.94 110 THR A N 1
ATOM 863 C CA . THR A 1 110 ? 10.199 17.921 7.538 1.00 97.94 110 THR A CA 1
ATOM 864 C C . THR A 1 110 ? 9.749 16.454 7.558 1.00 97.94 110 THR A C 1
ATOM 866 O O . THR A 1 110 ? 8.674 16.115 8.062 1.00 97.94 110 THR A O 1
ATOM 869 N N . LYS A 1 111 ? 10.595 15.538 7.061 1.00 95.38 111 LYS A N 1
ATOM 870 C CA . LYS A 1 111 ? 10.317 14.088 7.137 1.00 95.38 111 LYS A CA 1
ATOM 871 C C . LYS A 1 111 ? 10.110 13.614 8.580 1.00 95.38 111 LYS A C 1
ATOM 873 O O . LYS A 1 111 ? 9.287 12.736 8.822 1.00 95.38 111 LYS A O 1
ATOM 878 N N . VAL A 1 112 ? 10.837 14.211 9.526 1.00 96.62 112 VAL A N 1
ATOM 879 C CA . VAL A 1 112 ? 10.728 13.898 10.957 1.00 96.62 112 VAL A CA 1
ATOM 880 C C . VAL A 1 112 ? 9.350 14.290 11.486 1.00 96.62 112 VAL A C 1
ATOM 882 O O . VAL A 1 112 ? 8.717 13.509 12.196 1.00 96.62 112 VAL A O 1
ATOM 885 N N . ASP A 1 113 ? 8.853 15.467 11.114 1.00 97.62 113 ASP A N 1
ATOM 886 C CA . ASP A 1 113 ? 7.535 15.926 11.551 1.00 97.62 113 ASP A CA 1
ATOM 887 C C . ASP A 1 113 ? 6.411 15.145 10.870 1.00 97.62 113 ASP A C 1
ATOM 889 O O . ASP A 1 113 ? 5.441 14.776 11.530 1.00 97.62 113 ASP A O 1
ATOM 893 N N . ALA A 1 114 ? 6.570 14.789 9.592 1.00 97.94 114 ALA A N 1
ATOM 894 C CA . ALA A 1 114 ? 5.645 13.901 8.891 1.00 97.94 114 ALA A CA 1
ATOM 895 C C . ALA A 1 114 ? 5.554 12.514 9.550 1.00 97.94 114 ALA A C 1
ATOM 897 O O . ALA A 1 114 ? 4.456 11.976 9.718 1.00 97.94 114 ALA A O 1
ATOM 898 N N . GLU A 1 115 ? 6.686 11.940 9.974 1.00 97.38 115 GLU A N 1
ATOM 899 C CA . GLU A 1 115 ? 6.701 10.672 10.705 1.00 97.38 115 GLU A CA 1
ATOM 900 C C . GLU A 1 115 ? 5.978 10.782 12.053 1.00 97.38 115 GLU A C 1
ATOM 902 O O . GLU A 1 115 ? 5.127 9.941 12.370 1.00 97.38 115 GLU A O 1
ATOM 907 N N . LYS A 1 116 ? 6.274 11.832 12.828 1.00 98.00 116 LYS A N 1
ATOM 908 C CA . LYS A 1 116 ? 5.615 12.097 14.114 1.00 98.00 116 LYS A CA 1
ATOM 909 C C . LYS A 1 116 ? 4.111 12.293 13.943 1.00 98.00 116 LYS A C 1
ATOM 911 O O . LYS A 1 116 ? 3.337 11.696 14.691 1.00 98.00 116 LYS A O 1
ATOM 916 N N . ALA A 1 117 ? 3.693 13.081 12.953 1.00 97.69 117 ALA A N 1
ATOM 917 C CA . ALA A 1 117 ? 2.290 13.344 12.660 1.00 97.69 117 ALA A CA 1
ATOM 918 C C . ALA A 1 117 ? 1.546 12.049 12.315 1.00 97.69 117 ALA A C 1
ATOM 920 O O . ALA A 1 117 ? 0.536 11.738 12.946 1.00 97.69 117 ALA A O 1
ATOM 921 N N . LEU A 1 118 ? 2.084 11.241 11.393 1.00 97.44 118 LEU A N 1
ATOM 922 C CA . LEU A 1 118 ? 1.484 9.961 11.015 1.00 97.44 118 LEU A CA 1
ATOM 923 C C . LEU A 1 118 ? 1.356 9.015 12.220 1.00 97.44 118 LEU A C 1
ATOM 925 O O . LEU A 1 118 ? 0.301 8.408 12.426 1.00 97.44 118 LEU A O 1
ATOM 929 N N . ALA A 1 119 ? 2.404 8.907 13.041 1.00 97.44 119 ALA A N 1
ATOM 930 C CA . ALA A 1 119 ? 2.383 8.082 14.246 1.00 97.44 119 ALA A CA 1
ATOM 931 C C . ALA A 1 119 ? 1.329 8.564 15.257 1.00 97.44 119 ALA A C 1
ATOM 933 O O . ALA A 1 119 ? 0.553 7.756 15.779 1.00 97.44 119 ALA A O 1
ATOM 934 N N . ALA A 1 120 ? 1.257 9.876 15.498 1.00 98.19 120 ALA A N 1
ATOM 935 C CA . ALA A 1 120 ? 0.288 10.480 16.404 1.00 98.19 120 ALA A CA 1
ATOM 936 C C . ALA A 1 120 ? -1.156 10.268 15.923 1.00 98.19 120 ALA A C 1
ATOM 938 O O . ALA A 1 120 ? -2.022 9.901 16.723 1.00 98.19 120 ALA A O 1
ATOM 939 N N . THR A 1 121 ? -1.421 10.423 14.621 1.00 97.31 121 THR A N 1
ATOM 940 C CA . THR A 1 121 ? -2.738 10.153 14.027 1.00 97.31 121 THR A CA 1
ATOM 941 C C . THR A 1 121 ? -3.164 8.705 14.262 1.00 97.31 121 THR A C 1
ATOM 943 O O . THR A 1 121 ? -4.255 8.471 14.784 1.00 97.31 121 THR A O 1
ATOM 946 N N . ILE A 1 122 ? -2.304 7.730 13.944 1.00 97.25 122 ILE A N 1
ATOM 947 C CA . ILE A 1 122 ? -2.608 6.303 14.136 1.00 97.25 122 ILE A CA 1
ATOM 948 C C . ILE A 1 122 ? -2.894 6.014 15.612 1.00 97.25 122 ILE A C 1
ATOM 950 O O . ILE A 1 122 ? -3.926 5.425 15.936 1.00 97.25 122 ILE A O 1
ATOM 954 N N . ALA A 1 123 ? -2.022 6.465 16.516 1.00 97.81 123 ALA A N 1
ATOM 955 C CA . ALA A 1 123 ? -2.183 6.238 17.949 1.00 97.81 123 ALA A CA 1
ATOM 956 C C . ALA A 1 123 ? -3.495 6.832 18.487 1.00 97.81 123 ALA A C 1
ATOM 958 O O . ALA A 1 123 ? -4.172 6.206 19.304 1.00 97.81 123 ALA A O 1
ATOM 959 N N . THR A 1 124 ? -3.877 8.017 18.013 1.00 98.06 124 THR A N 1
ATOM 960 C CA . THR A 1 124 ? -5.099 8.708 18.443 1.00 98.06 124 THR A CA 1
ATOM 961 C C . THR A 1 124 ? -6.351 7.980 17.960 1.00 98.06 124 THR A C 1
ATOM 963 O O . THR A 1 124 ? -7.256 7.735 18.757 1.00 98.06 124 THR A O 1
ATOM 966 N N . VAL A 1 125 ? -6.379 7.548 16.693 1.00 97.94 125 VAL A N 1
ATOM 967 C CA . VAL A 1 125 ? -7.485 6.751 16.134 1.00 97.94 125 VAL A CA 1
ATOM 968 C C . VAL A 1 125 ? -7.648 5.436 16.896 1.00 97.94 125 VAL A C 1
ATOM 970 O O . VAL A 1 125 ? -8.763 5.084 17.278 1.00 97.94 125 VAL A O 1
ATOM 973 N N . VAL A 1 126 ? -6.546 4.727 17.161 1.00 97.94 126 VAL A N 1
ATOM 974 C CA . VAL A 1 126 ? -6.567 3.466 17.919 1.00 97.94 126 VAL A CA 1
ATOM 975 C C . VAL A 1 126 ? -7.136 3.684 19.321 1.00 97.94 126 VAL A C 1
ATOM 977 O O . VAL A 1 126 ? -8.035 2.951 19.728 1.00 97.94 126 VAL A O 1
ATOM 980 N N . LYS A 1 127 ? -6.661 4.709 20.041 1.00 98.00 127 LYS A N 1
ATOM 981 C CA . LYS A 1 127 ? -7.138 5.033 21.394 1.00 98.00 127 LYS A CA 1
ATOM 982 C C . LYS A 1 127 ? -8.629 5.373 21.415 1.00 98.00 127 LYS A C 1
ATOM 984 O O . LYS A 1 127 ? -9.337 4.865 22.276 1.00 98.00 127 LYS A O 1
ATOM 989 N N . ALA A 1 128 ? -9.103 6.198 20.483 1.00 97.69 128 ALA A N 1
ATOM 990 C CA . ALA A 1 128 ? -10.515 6.574 20.396 1.00 97.69 128 ALA A CA 1
ATOM 991 C C . ALA A 1 128 ? -11.408 5.352 20.114 1.00 97.69 128 ALA A C 1
ATOM 993 O O . ALA A 1 128 ? -12.346 5.070 20.854 1.00 97.69 128 ALA A O 1
ATOM 994 N N . VAL A 1 129 ? -11.058 4.543 19.109 1.00 97.44 129 VAL A N 1
ATOM 995 C CA . VAL A 1 129 ? -11.847 3.353 18.744 1.00 97.44 129 VAL A CA 1
ATOM 996 C C . VAL A 1 129 ? -11.840 2.298 19.852 1.00 97.44 129 VAL A C 1
ATOM 998 O O . VAL A 1 129 ? -12.860 1.647 20.079 1.00 97.44 129 VAL A O 1
ATOM 1001 N N . ALA A 1 130 ? -10.725 2.142 20.571 1.00 96.44 130 ALA A N 1
ATOM 1002 C CA . ALA A 1 130 ? -10.637 1.245 21.722 1.00 96.44 130 ALA A CA 1
ATOM 1003 C C . ALA A 1 130 ? -11.543 1.680 22.887 1.00 96.44 130 ALA A C 1
ATOM 1005 O O . ALA A 1 130 ? -12.057 0.823 23.602 1.00 96.44 130 ALA A O 1
ATOM 1006 N N . LYS A 1 131 ? -11.776 2.988 23.055 1.00 96.88 131 LYS A N 1
ATOM 1007 C CA . LYS A 1 131 ? -12.695 3.539 24.066 1.00 96.88 131 LYS A CA 1
ATOM 1008 C C . LYS A 1 131 ? -14.173 3.394 23.705 1.00 96.88 131 LYS A C 1
ATOM 1010 O O . LYS A 1 131 ? -15.021 3.568 24.571 1.00 96.88 131 LYS A O 1
ATOM 1015 N N . GLY A 1 132 ? -14.486 3.045 22.460 1.00 95.94 132 GLY A N 1
ATOM 1016 C CA . GLY A 1 132 ? -15.862 2.971 21.975 1.00 95.94 132 GLY A CA 1
ATOM 1017 C C . GLY A 1 132 ? -16.250 4.118 21.037 1.00 95.94 132 GLY A C 1
ATOM 1018 O O . GLY A 1 132 ? -17.349 4.096 20.482 1.00 95.94 132 GLY A O 1
ATOM 1019 N N . ASP A 1 133 ? -15.353 5.078 20.811 1.00 96.88 133 ASP A N 1
ATOM 1020 C CA . ASP A 1 133 ? -15.638 6.255 19.997 1.00 96.88 133 ASP A CA 1
ATOM 1021 C C . ASP A 1 133 ? -15.526 5.957 18.496 1.00 96.88 133 ASP A C 1
ATOM 1023 O O . ASP A 1 133 ? -14.793 5.071 18.043 1.00 96.88 133 ASP A O 1
ATOM 1027 N N . SER A 1 134 ? -16.242 6.742 17.692 1.00 96.19 134 SER A N 1
ATOM 1028 C CA . SER A 1 134 ? -16.115 6.736 16.234 1.00 96.19 134 SER A CA 1
ATOM 1029 C C . SER A 1 134 ? -15.273 7.923 15.778 1.00 96.19 134 SER A C 1
ATOM 1031 O O . SER A 1 134 ? -15.572 9.062 16.124 1.00 96.19 134 SER A O 1
ATOM 1033 N N . VAL A 1 135 ? -14.279 7.676 14.924 1.00 97.88 135 VAL A N 1
ATOM 1034 C CA . VAL A 1 135 ? -13.448 8.719 14.304 1.00 97.88 135 VAL A CA 1
ATOM 1035 C C . VAL A 1 135 ? -13.772 8.809 12.818 1.00 97.88 135 VAL A C 1
ATOM 1037 O O . VAL A 1 135 ? -13.550 7.854 12.073 1.00 97.88 135 VAL A O 1
ATOM 1040 N N . THR A 1 136 ? -14.287 9.955 12.374 1.00 97.31 136 THR A N 1
ATOM 1041 C CA . THR A 1 136 ? -14.624 10.207 10.965 1.00 97.31 136 THR A CA 1
ATOM 1042 C C . THR A 1 136 ? -13.676 11.237 10.370 1.00 97.31 136 THR A C 1
ATOM 1044 O O . THR A 1 136 ? -13.574 12.352 10.869 1.00 97.31 136 THR A O 1
ATOM 1047 N N . LEU A 1 137 ? -13.025 10.868 9.268 1.00 96.12 137 LEU A N 1
ATOM 1048 C CA . LEU A 1 137 ? -12.171 11.740 8.469 1.00 96.12 137 LEU A CA 1
ATOM 1049 C C . LEU A 1 137 ? -12.896 12.048 7.154 1.00 96.12 137 LEU A C 1
ATOM 1051 O O . LEU A 1 137 ? -13.032 11.175 6.288 1.00 96.12 137 LEU A O 1
ATOM 1055 N N . VAL A 1 138 ? -13.410 13.275 7.023 1.00 94.19 138 VAL A N 1
ATOM 1056 C CA . VAL A 1 138 ? -14.185 13.715 5.850 1.00 94.19 138 VAL A CA 1
ATOM 1057 C C . VAL A 1 138 ? -13.358 13.523 4.577 1.00 94.19 138 VAL A C 1
ATOM 1059 O O . VAL A 1 138 ? -12.171 13.821 4.537 1.00 94.19 138 VAL A O 1
ATOM 1062 N N . GLY A 1 139 ? -13.977 12.961 3.538 1.00 92.56 139 GLY A N 1
ATOM 1063 C CA . GLY A 1 139 ? -13.304 12.638 2.275 1.00 92.56 139 GLY A CA 1
ATOM 1064 C C . GLY A 1 139 ? -12.542 11.305 2.265 1.00 92.56 139 GLY A C 1
ATOM 1065 O O . GLY A 1 139 ? -12.341 10.745 1.190 1.00 92.56 139 GLY A O 1
ATOM 1066 N N . PHE A 1 140 ? -12.210 10.732 3.426 1.00 96.12 140 PHE A N 1
ATOM 1067 C CA . PHE A 1 140 ? -11.483 9.463 3.524 1.00 96.12 140 PHE A CA 1
ATOM 1068 C C . PHE A 1 140 ? -12.371 8.307 4.000 1.00 96.12 140 PHE A C 1
ATOM 1070 O O . PHE A 1 140 ? -12.607 7.347 3.263 1.00 96.12 140 PHE A O 1
ATOM 1077 N N . GLY A 1 141 ? -12.922 8.396 5.210 1.00 97.00 141 GLY A N 1
ATOM 1078 C CA . GLY A 1 141 ? -13.746 7.337 5.789 1.00 97.00 141 GLY A CA 1
ATOM 1079 C C . GLY A 1 141 ? -13.875 7.419 7.305 1.00 97.00 141 GLY A C 1
ATOM 1080 O O . GLY A 1 141 ? -13.427 8.376 7.932 1.00 97.00 141 GLY A O 1
ATOM 1081 N N . SER A 1 142 ? -14.489 6.392 7.890 1.00 97.69 142 SER A N 1
ATOM 1082 C CA . SER A 1 142 ? -14.765 6.326 9.328 1.00 97.69 142 SER A CA 1
ATOM 1083 C C . SER A 1 142 ? -14.215 5.052 9.953 1.00 97.69 142 SER A C 1
ATOM 1085 O O . SER A 1 142 ? -14.419 3.953 9.428 1.00 97.69 142 SER A O 1
ATOM 1087 N N . PHE A 1 143 ? -13.579 5.204 11.109 1.00 98.38 143 PHE A N 1
ATOM 1088 C CA . PHE A 1 143 ? -13.146 4.132 11.994 1.00 98.38 143 PHE A CA 1
ATOM 1089 C C . PHE A 1 143 ? -14.112 4.035 13.170 1.00 98.38 143 PHE A C 1
ATOM 1091 O O . PHE A 1 143 ? -14.388 5.037 13.824 1.00 98.38 143 PHE A O 1
ATOM 1098 N N . LYS A 1 144 ? -14.629 2.837 13.443 1.00 97.62 144 LYS A N 1
ATOM 1099 C CA . LYS A 1 144 ? -15.567 2.612 14.547 1.00 97.62 144 LYS A CA 1
ATOM 1100 C C . LYS A 1 144 ? -15.384 1.245 15.200 1.00 97.62 144 LYS A C 1
ATOM 1102 O O . LYS A 1 144 ? -15.006 0.295 14.502 1.00 97.62 144 LYS A O 1
ATOM 1107 N N . PRO A 1 145 ? -15.712 1.100 16.492 1.00 97.69 145 PRO A N 1
ATOM 1108 C CA . PRO A 1 145 ? -15.873 -0.209 17.102 1.00 97.69 145 PRO A CA 1
ATOM 1109 C C . PRO A 1 145 ? -17.082 -0.920 16.485 1.00 97.69 145 PRO A C 1
ATOM 1111 O O . PRO A 1 145 ? -18.129 -0.329 16.217 1.00 97.69 145 PRO A O 1
ATOM 1114 N N . SER A 1 146 ? -16.950 -2.219 16.245 1.00 97.06 146 SER A N 1
ATOM 1115 C CA . SER A 1 146 ? -18.034 -3.071 15.768 1.00 97.06 146 SER A CA 1
ATOM 1116 C C . SER A 1 146 ? -18.097 -4.318 16.627 1.00 97.06 146 SER A C 1
ATOM 1118 O O . SER A 1 146 ? -17.156 -5.111 16.642 1.00 97.06 146 SER A O 1
ATOM 1120 N N . LYS A 1 147 ? -19.238 -4.535 17.284 1.00 95.62 147 LYS A N 1
ATOM 1121 C CA . LYS A 1 147 ? -19.510 -5.791 17.984 1.00 95.62 147 LYS A CA 1
ATOM 1122 C C . LYS A 1 147 ? -19.558 -6.933 16.964 1.00 95.62 147 LYS A C 1
ATOM 1124 O O . LYS A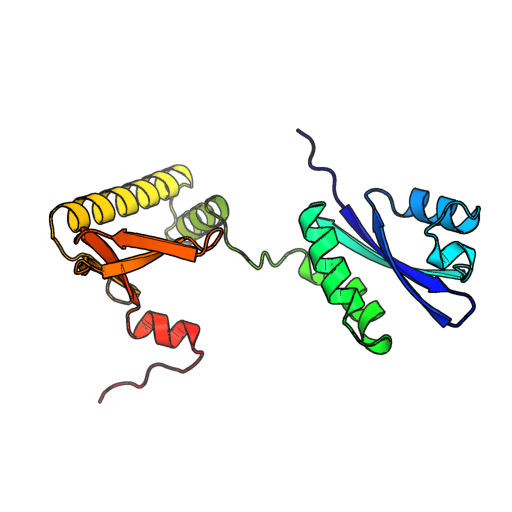 1 147 ? -20.228 -6.830 15.934 1.00 95.62 147 LYS A O 1
ATOM 1129 N N . ARG A 1 148 ? -18.829 -8.012 17.229 1.00 94.94 148 ARG A N 1
ATOM 1130 C CA . ARG A 1 148 ? -18.966 -9.310 16.566 1.00 94.94 148 ARG A CA 1
ATOM 1131 C C . ARG A 1 148 ? -19.566 -10.277 17.575 1.00 94.94 148 ARG A C 1
ATOM 1133 O O . ARG A 1 148 ? -18.982 -10.490 18.633 1.00 94.94 148 ARG A O 1
ATOM 1140 N N . ALA A 1 149 ? -20.724 -10.840 17.243 1.00 94.56 149 ALA A N 1
ATOM 1141 C CA . ALA A 1 149 ? -21.359 -11.865 18.060 1.00 94.56 149 ALA A CA 1
ATOM 1142 C C . ALA A 1 149 ? -20.511 -13.145 18.099 1.00 94.56 149 ALA A C 1
ATOM 1144 O O . ALA A 1 149 ? -19.706 -13.399 17.193 1.00 94.56 149 ALA A O 1
ATOM 1145 N N . ALA A 1 150 ? -20.718 -13.942 19.146 1.00 94.81 150 ALA A N 1
ATOM 1146 C CA . ALA A 1 150 ? -20.116 -15.260 19.245 1.00 94.81 150 ALA A CA 1
ATOM 1147 C C . ALA A 1 150 ? -20.563 -16.127 18.061 1.00 94.81 150 ALA A C 1
ATOM 1149 O O . ALA A 1 150 ? -21.716 -16.073 17.632 1.00 94.81 150 ALA A O 1
ATOM 1150 N N . ARG A 1 151 ? -19.638 -16.909 17.511 1.00 95.44 151 ARG A N 1
ATOM 1151 C CA . ARG A 1 151 ? -19.904 -17.790 16.370 1.00 95.44 151 ARG A CA 1
ATOM 1152 C C . ARG A 1 151 ? -18.972 -18.986 16.382 1.00 95.44 151 ARG A C 1
ATOM 1154 O O . ARG A 1 151 ? -17.896 -18.943 16.974 1.00 95.44 151 ARG A O 1
ATOM 1161 N N . THR A 1 152 ? -19.359 -20.041 15.687 1.00 93.62 152 THR A N 1
ATOM 1162 C CA . THR A 1 152 ? -18.484 -21.182 15.437 1.00 93.62 152 THR A CA 1
ATOM 1163 C C . THR A 1 152 ? -17.634 -20.918 14.194 1.00 93.62 152 THR A C 1
ATOM 1165 O O . THR A 1 152 ? -18.123 -20.487 13.151 1.00 93.62 152 THR A O 1
ATOM 1168 N N . GLY A 1 153 ? -16.327 -21.113 14.329 1.00 90.75 153 GLY A N 1
ATOM 1169 C CA . GLY A 1 153 ? -15.369 -21.176 13.232 1.00 90.75 153 GLY A CA 1
ATOM 1170 C C . GLY A 1 153 ? -14.829 -22.594 13.074 1.00 90.75 153 GLY A C 1
ATOM 1171 O O . GLY A 1 153 ? -15.153 -23.491 13.853 1.00 90.75 153 GLY A O 1
ATOM 1172 N N . ARG A 1 154 ? -13.979 -22.797 12.071 1.00 94.62 154 ARG A N 1
ATOM 1173 C CA . ARG A 1 154 ? -13.218 -24.036 11.891 1.00 94.62 154 ARG A CA 1
ATOM 1174 C C . ARG A 1 154 ? -11.746 -23.701 11.738 1.00 94.62 154 ARG A C 1
ATOM 1176 O O . ARG A 1 154 ? -11.416 -22.686 11.123 1.00 94.62 154 ARG A O 1
ATOM 1183 N N . ASN A 1 155 ? -10.876 -24.537 12.290 1.00 90.44 155 ASN A N 1
ATOM 1184 C CA . ASN A 1 155 ? -9.445 -24.429 12.037 1.00 90.44 155 ASN A CA 1
ATOM 1185 C C . ASN A 1 155 ? -9.173 -24.758 10.553 1.00 90.44 155 ASN A C 1
ATOM 1187 O O . ASN A 1 155 ? -9.519 -25.862 10.131 1.00 90.44 155 ASN A O 1
ATOM 1191 N N . PRO A 1 156 ? -8.555 -23.860 9.764 1.00 90.88 156 PRO A N 1
ATOM 1192 C CA . PRO A 1 156 ? -8.270 -24.122 8.353 1.00 90.88 156 PRO A CA 1
ATOM 1193 C C . PRO A 1 156 ? -7.368 -25.339 8.106 1.00 90.88 156 PRO A C 1
ATOM 1195 O O . PRO A 1 156 ? -7.480 -25.959 7.057 1.00 90.88 156 PRO A O 1
ATOM 1198 N N . ALA A 1 157 ? -6.490 -25.685 9.053 1.00 91.94 157 ALA A N 1
ATOM 1199 C CA . ALA A 1 157 ? -5.545 -26.790 8.906 1.00 91.94 157 ALA A CA 1
ATOM 1200 C C . ALA A 1 157 ? -6.136 -28.152 9.306 1.00 91.94 157 ALA A C 1
ATOM 1202 O O . ALA A 1 157 ? -5.785 -29.164 8.711 1.00 91.94 157 ALA A O 1
ATOM 1203 N N . THR A 1 158 ? -7.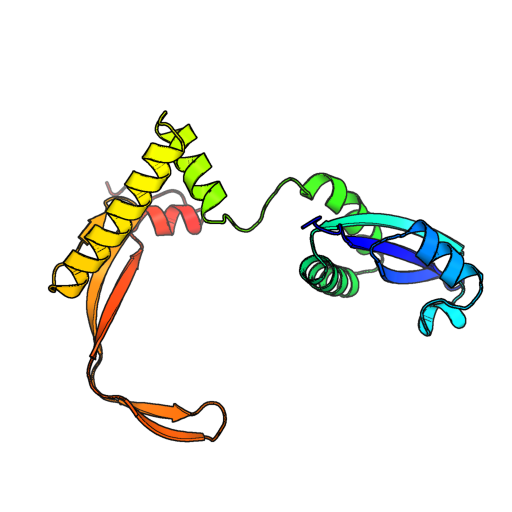019 -28.193 10.312 1.00 92.62 158 THR A N 1
ATOM 1204 C CA . THR A 1 158 ? -7.502 -29.458 10.908 1.00 92.62 158 THR A CA 1
ATOM 1205 C C . THR A 1 158 ? -9.006 -29.684 10.774 1.00 92.62 158 THR A C 1
ATOM 1207 O O . THR A 1 158 ? -9.498 -30.756 11.102 1.00 92.62 158 THR A O 1
ATOM 1210 N N . GLY A 1 159 ? -9.773 -28.677 10.352 1.00 91.06 159 GLY A N 1
ATOM 1211 C CA . GLY A 1 159 ? -11.235 -28.742 10.251 1.00 91.06 159 GLY A CA 1
ATOM 1212 C C . GLY A 1 159 ? -11.982 -28.744 11.592 1.00 91.06 159 GLY A C 1
ATOM 1213 O O . GLY A 1 159 ? -13.207 -28.611 11.596 1.00 91.06 159 GLY A O 1
ATOM 1214 N N . ALA A 1 160 ? -11.271 -28.835 12.721 1.00 93.88 160 ALA A N 1
ATOM 1215 C CA . ALA A 1 160 ? -11.861 -28.869 14.054 1.00 93.88 160 ALA A CA 1
ATOM 1216 C C . ALA A 1 160 ? -12.702 -27.612 14.337 1.00 93.88 160 ALA A C 1
ATOM 1218 O O . ALA A 1 160 ? -12.314 -26.489 13.989 1.00 93.88 160 ALA A O 1
ATOM 1219 N N . VAL A 1 161 ? -13.862 -27.805 14.971 1.00 93.25 161 VAL A N 1
ATOM 1220 C CA . VAL A 1 161 ? -14.793 -26.724 15.319 1.00 93.25 161 VAL A CA 1
ATOM 1221 C C . VAL A 1 161 ? -14.224 -25.904 16.477 1.00 93.25 161 VAL A C 1
ATOM 1223 O O . VAL A 1 161 ? -13.872 -26.445 17.520 1.00 93.25 161 VAL A O 1
ATOM 1226 N N . LEU A 1 162 ? -14.170 -24.583 16.303 1.00 91.69 162 LEU A N 1
ATOM 1227 C CA . LEU A 1 162 ? -13.681 -23.625 17.294 1.00 91.69 162 LEU A CA 1
ATOM 1228 C C . LEU A 1 162 ? -14.804 -22.655 17.668 1.00 91.69 162 LEU A C 1
ATOM 1230 O O . LEU A 1 162 ? -15.419 -22.042 16.795 1.00 91.69 162 LEU A O 1
ATOM 1234 N N . LYS A 1 163 ? -15.067 -22.474 18.964 1.00 91.19 163 LYS A N 1
ATOM 1235 C CA . LYS A 1 163 ? -15.977 -21.422 19.438 1.00 91.19 163 LYS A CA 1
ATOM 1236 C C . LYS A 1 163 ? -15.218 -20.095 19.490 1.00 91.19 163 LYS A C 1
ATOM 1238 O O . LYS A 1 163 ? -14.236 -19.973 20.213 1.00 91.19 163 LYS A O 1
ATOM 1243 N N . ILE A 1 164 ? -15.673 -19.102 18.729 1.00 91.88 164 ILE A N 1
ATOM 1244 C CA . ILE A 1 164 ? -15.131 -17.740 18.737 1.00 91.88 164 ILE A CA 1
ATOM 1245 C C . ILE A 1 164 ? -16.058 -16.893 19.604 1.00 91.88 164 ILE A C 1
ATOM 1247 O O . ILE A 1 164 ? -17.223 -16.693 19.250 1.00 91.88 164 ILE A O 1
ATOM 1251 N N . ALA A 1 165 ? -15.548 -16.420 20.741 1.00 93.81 165 ALA A N 1
ATOM 1252 C CA . ALA A 1 165 ? -16.299 -15.578 21.664 1.00 93.81 165 ALA A CA 1
ATOM 1253 C C . ALA A 1 165 ? -16.702 -14.239 21.025 1.00 93.81 165 ALA A C 1
ATOM 1255 O O . ALA A 1 165 ? -16.083 -13.766 20.066 1.00 93.81 165 ALA A O 1
ATOM 1256 N N . ALA A 1 166 ? -17.750 -13.622 21.575 1.00 95.12 166 ALA A N 1
ATOM 1257 C CA . ALA A 1 166 ? -18.135 -12.275 21.184 1.00 95.12 166 ALA A CA 1
ATOM 1258 C C . ALA A 1 166 ? -16.992 -11.298 21.496 1.00 95.12 166 ALA A C 1
ATOM 1260 O O . ALA A 1 166 ? -16.366 -11.374 22.550 1.00 95.12 166 ALA A O 1
ATOM 1261 N N . THR A 1 167 ? -16.708 -10.387 20.572 1.00 96.25 167 THR A N 1
ATOM 1262 C CA . THR A 1 167 ? -15.624 -9.412 20.729 1.00 96.25 167 THR A CA 1
ATOM 1263 C C . THR A 1 167 ? -15.924 -8.138 19.952 1.00 96.25 167 THR A C 1
ATOM 1265 O O . THR A 1 167 ? -16.728 -8.138 19.017 1.00 96.25 167 THR A O 1
ATOM 1268 N N . THR A 1 168 ? -15.275 -7.041 20.319 1.00 95.50 168 THR A N 1
ATOM 1269 C CA . THR A 1 168 ? -15.347 -5.779 19.584 1.00 95.50 168 THR A CA 1
ATOM 1270 C C . THR A 1 168 ? -14.129 -5.666 18.684 1.00 95.50 168 THR A C 1
ATOM 1272 O O . THR A 1 168 ? -12.998 -5.801 19.138 1.00 95.50 168 THR A O 1
ATOM 1275 N N . VAL A 1 169 ? -14.355 -5.405 17.398 1.00 95.81 169 VAL A N 1
ATOM 1276 C CA . VAL A 1 169 ? -13.278 -5.218 16.418 1.00 95.81 169 VAL A CA 1
ATOM 1277 C C . VAL A 1 169 ? -13.274 -3.791 15.879 1.00 95.81 169 VAL A C 1
ATOM 1279 O O . VAL A 1 169 ? -14.349 -3.197 15.742 1.00 95.81 169 VAL A O 1
ATOM 1282 N N . PRO A 1 170 ? -12.111 -3.249 15.485 1.00 97.00 170 PRO A N 1
ATOM 1283 C CA . PRO A 1 170 ? -12.079 -2.039 14.683 1.00 97.00 170 PRO A CA 1
ATOM 1284 C C . PRO A 1 170 ? -12.665 -2.326 13.295 1.00 97.00 170 PRO A C 1
ATOM 1286 O O . PRO A 1 170 ? -12.375 -3.347 12.664 1.00 97.00 170 PRO A O 1
ATOM 1289 N N . ARG A 1 171 ? -13.501 -1.417 12.799 1.00 97.38 171 ARG A N 1
ATOM 1290 C CA . ARG A 1 171 ? -14.028 -1.440 11.434 1.00 97.38 171 ARG A CA 1
ATOM 1291 C C . ARG A 1 171 ? -13.740 -0.108 10.762 1.00 97.38 171 ARG A C 1
ATOM 1293 O O . ARG A 1 171 ? -14.161 0.932 11.258 1.00 97.38 171 ARG A O 1
ATOM 1300 N N . PHE A 1 172 ? -13.100 -0.164 9.600 1.00 97.94 172 PHE A N 1
ATOM 1301 C CA . PHE A 1 172 ? -13.004 0.967 8.685 1.00 97.94 172 PHE A CA 1
ATOM 1302 C C . PHE A 1 172 ? -14.122 0.898 7.642 1.00 97.94 172 PHE A C 1
ATOM 1304 O O . PHE A 1 172 ? -14.419 -0.167 7.102 1.00 97.94 172 PHE A O 1
ATOM 1311 N N . THR A 1 173 ? -14.745 2.038 7.361 1.00 97.00 173 THR A N 1
ATOM 1312 C CA . THR A 1 173 ? -15.703 2.205 6.266 1.00 97.00 173 THR A CA 1
ATOM 1313 C C . THR A 1 173 ? -15.212 3.328 5.361 1.00 97.00 173 THR A C 1
ATOM 1315 O O . THR A 1 173 ? -15.166 4.478 5.791 1.00 97.00 173 THR A O 1
ATOM 1318 N N . ALA A 1 174 ? -14.869 3.007 4.111 1.00 97.44 174 ALA A N 1
ATOM 1319 C CA . ALA A 1 174 ? -14.430 4.009 3.143 1.00 97.44 174 ALA A CA 1
ATOM 1320 C C . ALA A 1 174 ? -15.561 5.000 2.816 1.00 97.44 174 ALA A C 1
ATOM 1322 O O . ALA A 1 174 ? -16.702 4.598 2.542 1.00 97.44 174 ALA A O 1
ATOM 1323 N N . GLY A 1 175 ? -15.223 6.289 2.832 1.00 95.56 175 GLY A N 1
ATOM 1324 C CA . GLY A 1 175 ? -16.119 7.382 2.475 1.00 95.56 175 GLY A CA 1
ATOM 1325 C C . GLY A 1 175 ? -16.435 7.402 0.979 1.00 95.56 175 GLY A C 1
ATOM 1326 O O . GLY A 1 175 ? -15.764 6.758 0.170 1.00 95.56 175 GLY A O 1
ATOM 1327 N N . ALA A 1 176 ? -17.474 8.148 0.599 1.00 93.25 176 ALA A N 1
ATOM 1328 C CA . ALA A 1 176 ? -17.913 8.238 -0.794 1.00 93.25 176 ALA A CA 1
ATOM 1329 C C . ALA A 1 176 ? -16.813 8.788 -1.717 1.00 93.25 176 ALA A C 1
ATOM 1331 O O . ALA A 1 176 ? -16.569 8.212 -2.777 1.00 93.25 176 ALA A O 1
ATOM 1332 N N . THR A 1 177 ? -16.111 9.843 -1.292 1.00 93.19 177 THR A N 1
ATOM 1333 C CA . THR A 1 177 ? -15.014 10.457 -2.054 1.00 93.19 177 THR A CA 1
ATOM 1334 C C . THR A 1 177 ? -13.887 9.461 -2.314 1.00 93.19 177 THR A C 1
ATOM 1336 O O . THR A 1 177 ? -13.489 9.288 -3.463 1.00 93.19 177 THR A O 1
ATOM 1339 N N . PHE A 1 178 ? -13.443 8.725 -1.289 1.00 93.81 178 PHE A N 1
ATOM 1340 C CA . PHE A 1 178 ? -12.399 7.715 -1.453 1.00 93.81 178 PHE A CA 1
ATOM 1341 C C . PHE A 1 178 ? -12.836 6.576 -2.390 1.00 93.81 178 PHE A C 1
ATOM 1343 O O . PHE A 1 178 ? -12.127 6.246 -3.337 1.00 93.81 178 PHE A O 1
ATOM 1350 N N . LYS A 1 179 ? -14.045 6.025 -2.208 1.00 94.38 179 LYS A N 1
ATOM 1351 C CA . LYS A 1 179 ? -14.589 4.992 -3.113 1.00 94.38 179 LYS A CA 1
ATOM 1352 C C . LYS A 1 179 ? -14.645 5.465 -4.566 1.00 94.38 179 LYS A C 1
ATOM 1354 O O . LYS A 1 179 ? -14.325 4.709 -5.476 1.00 94.38 179 LYS A O 1
ATOM 1359 N N . THR A 1 180 ? -15.050 6.712 -4.767 1.00 92.94 180 THR A N 1
ATOM 1360 C CA . THR A 1 180 ? -15.169 7.338 -6.085 1.00 92.94 180 THR A CA 1
ATOM 1361 C C . THR A 1 180 ? 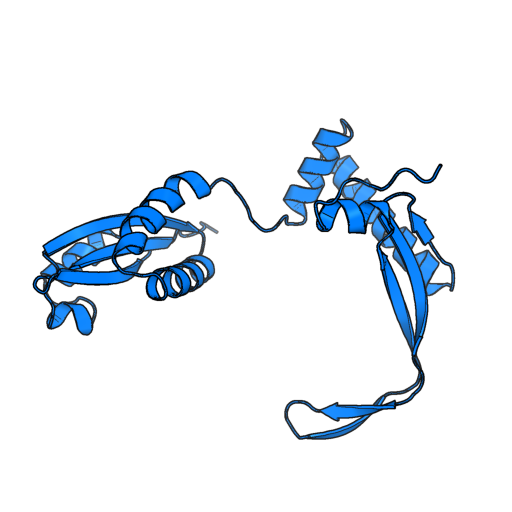-13.804 7.496 -6.753 1.00 92.94 180 THR A C 1
ATOM 1363 O O . THR A 1 180 ? -13.650 7.102 -7.907 1.00 92.94 180 THR A O 1
ATOM 1366 N N . ALA A 1 181 ? -12.802 7.980 -6.009 1.00 89.94 181 ALA A N 1
ATOM 1367 C CA . ALA A 1 181 ? -11.428 8.105 -6.492 1.00 89.94 181 ALA A CA 1
ATOM 1368 C C . ALA A 1 181 ? -10.837 6.750 -6.921 1.00 89.94 181 ALA A C 1
ATOM 1370 O O . ALA A 1 181 ? -10.193 6.668 -7.961 1.00 89.94 181 ALA A O 1
ATOM 1371 N N . VAL A 1 182 ? -11.114 5.675 -6.172 1.00 88.94 182 VAL A N 1
ATOM 1372 C CA . VAL A 1 182 ? -10.641 4.317 -6.501 1.00 88.94 182 VAL A CA 1
ATOM 1373 C C . VAL A 1 182 ? -11.386 3.715 -7.696 1.00 88.94 182 VAL A C 1
ATOM 1375 O O . VAL A 1 182 ? -10.785 3.031 -8.517 1.00 88.94 182 VAL A O 1
ATOM 1378 N N . ALA A 1 183 ? -12.690 3.966 -7.823 1.00 87.56 183 ALA A N 1
ATOM 1379 C CA . ALA A 1 183 ? -13.504 3.424 -8.912 1.00 87.56 183 ALA A CA 1
ATOM 1380 C C . ALA A 1 183 ? -13.307 4.142 -10.263 1.00 87.56 183 ALA A C 1
ATOM 1382 O O . ALA A 1 183 ? -13.906 3.725 -11.254 1.00 87.56 183 ALA A O 1
ATOM 1383 N N . GLY A 1 184 ? -12.545 5.243 -10.309 1.00 74.50 184 GLY A N 1
ATOM 1384 C CA . GLY A 1 184 ? -12.304 6.024 -11.529 1.00 74.50 184 GLY A CA 1
ATOM 1385 C C . GLY A 1 184 ? -13.538 6.752 -12.086 1.00 74.50 184 GLY A C 1
ATOM 1386 O O . GLY A 1 184 ? -13.505 7.259 -13.204 1.00 74.50 184 GLY A O 1
ATOM 1387 N N . LYS A 1 185 ? -14.642 6.817 -11.333 1.00 59.66 185 LYS A N 1
ATOM 1388 C CA . LYS A 1 185 ? -15.864 7.543 -11.721 1.00 59.66 185 LYS A CA 1
ATOM 1389 C C . LYS A 1 185 ? -15.793 8.957 -11.142 1.00 59.66 185 LYS A C 1
ATOM 1391 O O . LYS A 1 185 ? -15.389 9.110 -9.999 1.00 59.66 185 LYS A O 1
ATOM 1396 N N . LYS A 1 186 ? -16.177 10.007 -11.879 1.00 55.50 186 LYS A N 1
ATOM 1397 C CA . LYS A 1 186 ? -16.309 11.355 -11.286 1.00 55.50 186 LYS A CA 1
ATOM 1398 C C . LYS A 1 186 ? -17.447 11.345 -10.259 1.00 55.50 186 LYS A C 1
ATOM 1400 O O . LYS A 1 186 ? -18.491 10.748 -10.514 1.00 55.50 186 LYS A O 1
ATOM 1405 N N . ALA A 1 187 ? -17.249 12.002 -9.113 1.00 55.88 187 ALA A N 1
ATOM 1406 C CA . ALA A 1 187 ? -18.290 12.140 -8.097 1.00 55.88 187 ALA A CA 1
ATOM 1407 C C . ALA A 1 187 ? -19.532 12.778 -8.730 1.00 55.88 187 ALA A C 1
ATOM 1409 O O . ALA A 1 187 ? -19.454 13.887 -9.261 1.00 55.88 187 ALA A O 1
ATOM 1410 N N . ALA A 1 188 ? -20.666 12.078 -8.692 1.00 55.03 188 ALA A N 1
ATOM 1411 C CA . ALA A 1 188 ? -21.936 12.666 -9.082 1.00 55.03 188 ALA A CA 1
ATOM 1412 C C . ALA A 1 188 ? -22.219 13.828 -8.120 1.00 55.03 188 ALA A C 1
ATOM 1414 O O . ALA A 1 188 ? -22.414 13.607 -6.922 1.00 55.03 188 ALA A O 1
ATOM 1415 N N . LYS A 1 189 ? -22.193 15.068 -8.626 1.00 47.69 189 LYS A N 1
ATOM 1416 C CA . LYS A 1 189 ? -22.684 16.228 -7.878 1.00 47.69 189 LYS A CA 1
ATOM 1417 C C . LYS A 1 189 ? -24.145 15.946 -7.531 1.00 47.69 189 LYS A C 1
ATOM 1419 O O . LYS A 1 189 ? -24.977 15.867 -8.432 1.00 47.69 189 LYS A O 1
ATOM 1424 N N . LYS A 1 190 ? -24.452 15.778 -6.244 1.00 51.78 190 LYS A N 1
ATOM 1425 C CA . LYS A 1 190 ? -25.832 15.922 -5.781 1.00 51.78 190 LYS A CA 1
ATOM 1426 C C . LYS A 1 190 ? -26.218 17.386 -6.003 1.00 51.78 190 LYS A C 1
ATOM 1428 O O . LYS A 1 190 ? -25.515 18.266 -5.507 1.00 51.78 190 LYS A O 1
ATOM 1433 N N . LYS A 1 191 ? -27.235 17.596 -6.841 1.00 37.22 191 LYS A N 1
ATOM 1434 C CA . LYS A 1 191 ? -27.999 18.844 -6.915 1.00 37.22 191 LYS A CA 1
ATOM 1435 C C . LYS A 1 191 ? -28.714 19.076 -5.591 1.00 37.22 191 LYS A C 1
ATOM 1437 O O . LYS A 1 191 ? -29.098 18.056 -4.971 1.00 37.22 191 LYS A O 1
#

Radius of gyration: 25.35 Å; chains: 1; bounding box: 57×51×56 Å

Sequence (191 aa):
MSHVLWYLYLLECSDGSLYTGVTTDVARRWREHLSGKGARYTRSHMPLHLVASSPVGSRSDALRVELAIKRLPKTKKISAVQSLIHHSHRNDTMNKSELIEAIAKSADITKVDAEKALAATIATVVKAVAKGDSVTLVGFGSFKPSKRAARTGRNPATGAVLKIAATTVPRFTAGATFKTAVAGKKAAKKK

Foldseek 3Di:
DDFQWKKWWWFQFPVRDIDIDMDSDPVVQLVCLQVLVHDPVCVVTPTDDGLAMDTQGHPVSSVVVSVVLVPDDPVCNSVVRVCVNVCVPDPVDQDPQNQLVVQCVVVVHDSVVSNVVVVVVVVVLVVQQVVQHKDADPLFWIKHKDKDQWDWDADPVPRDIDTDHIDIDIDTDGDPNRVCVVVVHPPDPDD

=== Feature glossary ===
Legend for the data blocks above and below:

— What the protein is —

Sequence gives the chain of amino acids in standard one-letter code (A=alanine, C=cysteine, …, Y=tyrosine), read N→C. It is the only feature that is directly encoded by the gene; all structural features are derived from the folded form of this sequence.

The annotation block draws on four external resources. InterPro: which protein families and domains the sequence belongs to. GO: standardized terms for what the protein does, what process it participates in, and where in the cell it acts. CATH: which structural fold it has in the CATH hierarchy. Organism: the species of origin.

— Where its atoms are —

Atomic coordinates in PDBx/mmCIF format — the same representation the Protein Data Bank distributes. Each line of the _atom_site loop places one backbone atom in Cartesian space (units: ångströms, origin: arbitrary).

Six rendered views show the 3D structure from the faces of a cube — i.e. along ±x, ±y, ±z. Rendering representation is drawn randomly per protein from cartoon (secondary-structure ribbons), sticks (backbone bonds), or molecular surface; coloring is either N→C rainbow (blue at the N-terminus through red at the C-terminus) or one color per chain.

— Local backbone conformation —

DSSP 8-state secondary structure assigns each residue one of H (α-helix), G (3₁₀-helix), I (π-helix), E (extended β-strand), B (isolated β-bridge), T (hydrogen-bonded turn), S (bend), or '-' (coil). The assignment is computed from backbone hydrogen-bond geometry via the Kabsch–Sander algorithm.

P-SEA three-state annotation labels each residue as helix, strand, or coil based purely on the geometry of the Cα trace. It serves as a fallback when the full backbone (and thus DSSP) is unavailable.

φ (phi) and ψ (psi) are the two rotatable backbone dihedrals per residue: φ is the C(i-1)–N–Cα–C torsion, ψ is the N–Cα–C–N(i+1) torsion, both in degrees on (−180°, 180°]. α-helical residues cluster near (−60°, −45°); β-strand residues near (−120°, +130°). A Ramachandran plot is simply a scatter of (φ, ψ) for every residue.

— Global shape and packing —

Radius of gyration (Rg) is the root-mean-square distance of Cα atoms from their centroid — a single number for overall size and compactness. A globular domain of N residues has Rg ≈ 2.2·N^0.38 Å; an extended or disordered chain has a much larger Rg. The Cα contact count is the number of residue pairs whose Cα atoms are within 8 Å and are more than four positions apart in sequence — a standard proxy for tertiary packing density. The bounding box is the smallest axis-aligned box enclosing all Cα atoms.

Accessible surface area quantifies burial. A residue with SASA near zero is packed into the hydrophobic core; one with SASA >100 Å² sits on the surface. Computed here via the Shrake–Rupley numerical algorithm with a 1.4 Å probe.

The contact map is a binary N×N matrix image: pixel (i, j) is dark where Cα_i and Cα_j are within 8 Å and |i−j|>4. Because the |i−j|>4 filter removes local helical contacts, off-diagonal stripes parallel to the main diagonal indicate parallel β-sheets; stripes perpendicular to it indicate antiparallel β-sheets. The Ramachandran plot scatters every residue's (φ, ψ) pair against the sterically allowed regions. The PAE heatmap renders the predicted-aligned-error matrix.

— Structural neighborhood —

A 3Di character summarizes, for each residue, the relative orientation of the Cα frame of its nearest spatial neighbor. Because it encodes fold topology rather than chemistry, 3Di alignments detect remote structural similarity that sequence alignment misses.

Structural nearest neighbors (via Foldseek easy-search vs the PDB). Reported per hit: target PDB id, E-value, and alignment TM-score. A TM-score above ~0.5 is the conventional threshold for 'same fold'.

— Confidence and disorder —

For AlphaFold models, the B-factor field carries pLDDT — the model's own estimate of local accuracy on a 0–100 scale. Regions with pLDDT<50 should be treated as essentially unmodeled; they often correspond to intrinsically disordered segments.

B-factor (Debye–Waller factor) reflects atomic displacement in the crystal lattice. It is an experimental observable (units Å²), not a prediction; low values mean the atom is pinned down, high values mean it moves or is heterogeneous across the crystal.

Predicted Aligned Error (PAE) is an AlphaFold confidence matrix: entry (i, j) is the expected error in the position of residue j, in ångströms, when the prediction is superimposed on the true structure at residue i. Low PAE within a block of residues means that block is internally rigid and well-predicted; high PAE between two blocks means their relative placement is uncertain even if each block individually is confident.